Protein AF-A0A1Y6JPB7-F1 (afdb_monomer_lite)

Secondary structure (DSSP, 8-state):
---THHHHHHHHHHHHHHHHHHHHHHHHH---HHHHHHHHHHHHHHHHHHHHHHHHHHHHHHHHHHHHHHHHHHHHHHHHHHHHHHHHHHHHHHHHHHHHHSTTGGGSTTB-HHHHHHHHHHSHHHHHHHHHHHHHHHHIIIII--SSHHHHHHHHHHHHHHHHHHHHHB--TT------HHHHHHS---HHHHHHHHHHHHHHHHHHHHHHHHHHHH-

Organism: Pseudomonas viridiflava (NCBI:txid33069)

Structure (mmCIF, N/CA/C/O backbone):
data_AF-A0A1Y6JPB7-F1
#
_entry.id   AF-A0A1Y6JPB7-F1
#
loop_
_atom_site.group_PDB
_atom_site.id
_atom_site.type_symbol
_atom_site.label_atom_id
_atom_site.label_alt_id
_atom_site.label_comp_id
_atom_site.label_asym_id
_atom_site.label_entity_id
_atom_site.label_seq_id
_atom_site.pdbx_PDB_ins_code
_atom_site.Cartn_x
_atom_site.Cartn_y
_atom_site.Cartn_z
_atom_site.occupancy
_atom_site.B_iso_or_equiv
_atom_site.auth_seq_id
_atom_site.auth_comp_id
_atom_site.auth_asym_id
_atom_site.auth_atom_id
_atom_site.pdbx_PDB_model_num
ATOM 1 N N . MET A 1 1 ? 28.590 6.097 -15.243 1.00 41.16 1 MET A N 1
ATOM 2 C CA . MET A 1 1 ? 29.712 5.500 -16.004 1.00 41.16 1 MET A CA 1
ATOM 3 C C . MET A 1 1 ? 29.501 5.841 -17.474 1.00 41.16 1 MET A C 1
ATOM 5 O O . MET A 1 1 ? 28.397 5.634 -17.953 1.00 41.16 1 MET A O 1
ATOM 9 N N . LYS A 1 2 ? 30.478 6.473 -18.142 1.00 45.66 2 LYS A N 1
ATOM 10 C CA . LYS A 1 2 ? 30.392 6.847 -19.570 1.00 45.66 2 LYS A CA 1
ATOM 11 C C . LYS A 1 2 ? 30.394 5.562 -20.399 1.00 45.66 2 LYS A C 1
ATOM 13 O O . LYS A 1 2 ? 31.327 4.779 -20.252 1.00 45.66 2 LYS A O 1
ATOM 18 N N . ASP A 1 3 ? 29.354 5.340 -21.201 1.00 58.31 3 ASP A N 1
ATOM 19 C CA . ASP A 1 3 ? 29.206 4.120 -21.998 1.00 58.31 3 ASP A CA 1
ATOM 20 C C . ASP A 1 3 ? 30.445 3.913 -22.893 1.00 58.31 3 ASP A C 1
ATOM 22 O O . ASP A 1 3 ? 30.715 4.751 -23.760 1.00 58.31 3 ASP A O 1
ATOM 26 N N . PRO A 1 4 ? 31.209 2.817 -22.720 1.00 59.94 4 PRO A N 1
ATOM 27 C CA . PRO A 1 4 ? 32.434 2.563 -23.487 1.00 59.94 4 PRO A CA 1
ATOM 28 C C . PRO A 1 4 ? 32.164 2.394 -24.993 1.00 59.94 4 PRO A C 1
ATOM 30 O O . PRO A 1 4 ? 33.052 2.598 -25.817 1.00 59.94 4 PRO A O 1
ATOM 33 N N . TYR A 1 5 ? 30.916 2.100 -25.363 1.00 60.44 5 TYR A N 1
ATOM 34 C CA . TYR A 1 5 ? 30.452 1.965 -26.743 1.00 60.44 5 TYR A CA 1
ATOM 35 C C . TYR A 1 5 ? 30.266 3.304 -27.472 1.00 60.44 5 TYR A C 1
ATOM 37 O O . TYR A 1 5 ? 30.244 3.331 -28.701 1.00 60.44 5 TYR A O 1
ATOM 45 N N . ALA A 1 6 ? 30.185 4.425 -26.743 1.00 64.88 6 ALA A N 1
ATOM 46 C CA . ALA A 1 6 ? 30.027 5.744 -27.350 1.00 64.88 6 ALA A CA 1
ATOM 47 C C . ALA A 1 6 ? 31.258 6.128 -28.189 1.00 64.88 6 ALA A C 1
ATOM 49 O O . ALA A 1 6 ? 31.123 6.644 -29.294 1.00 64.88 6 ALA A O 1
ATOM 50 N N . PHE A 1 7 ? 32.464 5.814 -27.704 1.00 71.44 7 PHE A N 1
ATOM 51 C CA . PHE A 1 7 ? 33.711 6.152 -28.396 1.00 71.44 7 PHE A CA 1
ATOM 52 C C . PHE A 1 7 ? 33.850 5.435 -29.748 1.00 71.44 7 PHE A C 1
ATOM 54 O O . PHE A 1 7 ? 34.213 6.065 -30.739 1.00 71.44 7 PHE A O 1
ATOM 61 N N . GLY A 1 8 ? 33.506 4.143 -29.803 1.00 72.38 8 GLY A N 1
ATOM 62 C CA . GLY A 1 8 ? 33.542 3.358 -31.042 1.00 72.38 8 GLY A CA 1
ATOM 63 C C . GLY A 1 8 ? 32.516 3.818 -32.082 1.00 72.38 8 GLY A C 1
ATOM 64 O O . GLY A 1 8 ? 32.801 3.819 -33.275 1.00 72.38 8 GLY A O 1
ATOM 65 N N . PHE A 1 9 ? 31.341 4.272 -31.640 1.00 75.19 9 PHE A N 1
ATOM 66 C CA . PHE A 1 9 ? 30.331 4.834 -32.536 1.00 75.19 9 PHE A CA 1
ATOM 67 C C . PHE A 1 9 ? 30.794 6.157 -33.163 1.00 75.19 9 PHE A C 1
ATOM 69 O O . PHE A 1 9 ? 30.747 6.318 -34.381 1.00 75.19 9 PHE A O 1
ATOM 76 N N . TYR A 1 10 ? 31.306 7.091 -32.352 1.00 78.19 10 TYR A N 1
ATOM 77 C CA . TYR A 1 10 ? 31.795 8.373 -32.870 1.00 78.19 10 TYR A CA 1
ATOM 78 C C . TYR A 1 10 ? 33.021 8.211 -33.775 1.00 78.19 10 TYR A C 1
ATOM 80 O O . TYR A 1 10 ? 33.129 8.925 -34.773 1.00 78.19 10 TYR A O 1
ATOM 88 N N . SER A 1 11 ? 33.916 7.262 -33.480 1.00 77.25 11 SER A N 1
ATOM 89 C CA . SER A 1 11 ? 35.072 6.992 -34.340 1.00 77.25 11 SER A CA 1
ATOM 90 C C . SER A 1 11 ? 34.664 6.394 -35.692 1.00 77.25 11 SER A C 1
ATOM 92 O O . SER A 1 11 ? 35.206 6.806 -36.717 1.00 77.25 11 SER A O 1
ATOM 94 N N . ALA A 1 12 ? 33.668 5.502 -35.723 1.00 77.25 12 ALA A N 1
ATOM 95 C CA . ALA A 1 12 ? 33.122 4.947 -36.961 1.00 77.25 12 ALA A CA 1
ATOM 96 C C . ALA A 1 12 ? 32.435 6.022 -37.824 1.00 77.25 12 ALA A C 1
ATOM 98 O O . ALA A 1 12 ? 32.681 6.091 -39.028 1.00 77.25 12 ALA A O 1
ATOM 99 N N . CYS A 1 13 ? 31.643 6.910 -37.212 1.00 78.69 13 CYS A N 1
ATOM 100 C CA . CYS A 1 13 ? 31.030 8.045 -37.910 1.00 78.69 13 CYS A CA 1
ATOM 101 C C . CYS A 1 13 ? 32.084 9.000 -38.488 1.00 78.69 13 CYS A C 1
ATOM 103 O O . CYS A 1 13 ? 31.964 9.437 -39.631 1.00 78.69 13 CYS A O 1
ATOM 105 N N . PHE A 1 14 ? 33.142 9.297 -37.728 1.00 80.31 14 PHE A N 1
ATOM 106 C CA . PHE A 1 14 ? 34.237 10.141 -38.203 1.00 80.31 14 PHE A CA 1
ATOM 107 C C . PHE A 1 14 ? 34.984 9.501 -39.381 1.00 80.31 14 PHE A C 1
ATOM 109 O O . PHE A 1 14 ? 35.213 10.161 -40.392 1.00 80.31 14 PHE A O 1
ATOM 116 N N . ALA A 1 15 ? 35.305 8.207 -39.293 1.00 78.25 15 ALA A N 1
ATOM 117 C CA . ALA A 1 15 ? 35.938 7.470 -40.385 1.00 78.25 15 ALA A CA 1
ATOM 118 C C . ALA A 1 15 ? 35.074 7.477 -41.658 1.00 78.25 15 ALA A C 1
ATOM 120 O O . ALA A 1 15 ? 35.597 7.688 -42.750 1.00 78.25 15 ALA A O 1
ATOM 121 N N . LEU A 1 16 ? 33.754 7.320 -41.519 1.00 78.50 16 LEU A N 1
ATOM 122 C CA . LEU A 1 16 ? 32.814 7.380 -42.638 1.00 78.50 16 LEU A CA 1
ATOM 123 C C . LEU A 1 16 ? 32.822 8.758 -43.314 1.00 78.50 16 LEU A C 1
ATOM 125 O O . LEU A 1 16 ? 32.933 8.833 -44.536 1.00 78.50 16 LEU A O 1
ATOM 129 N N . VAL A 1 17 ? 32.791 9.847 -42.537 1.00 81.56 17 VAL A N 1
ATOM 130 C CA . VAL A 1 17 ? 32.891 11.220 -43.070 1.00 81.56 17 VAL A CA 1
ATOM 131 C C . VAL A 1 17 ? 34.207 11.429 -43.823 1.00 81.56 17 VAL A C 1
ATOM 133 O O . VAL A 1 17 ? 34.206 11.993 -44.917 1.00 81.56 17 VAL A O 1
ATOM 136 N N . VAL A 1 18 ? 35.325 10.939 -43.276 1.00 83.50 18 VAL A N 1
ATOM 137 C CA . VAL A 1 18 ? 36.645 11.032 -43.921 1.00 83.50 18 VAL A CA 1
ATOM 138 C C . VAL A 1 18 ? 36.676 10.266 -45.247 1.00 83.50 18 VAL A C 1
ATOM 140 O O . VAL A 1 18 ? 37.184 10.794 -46.234 1.00 83.50 18 VAL A O 1
ATOM 143 N N . VAL A 1 19 ? 36.103 9.059 -45.304 1.00 78.44 19 VAL A N 1
ATOM 144 C CA . VAL A 1 19 ? 36.037 8.253 -46.537 1.00 78.44 19 VAL A CA 1
ATOM 145 C C . VAL A 1 19 ? 35.187 8.945 -47.605 1.00 78.44 19 VAL A C 1
ATOM 147 O O . VAL A 1 19 ? 35.627 9.053 -48.749 1.00 78.44 19 VAL A O 1
ATOM 150 N N . VAL A 1 20 ? 34.016 9.477 -47.242 1.00 77.75 20 VAL A N 1
ATOM 151 C CA . VAL A 1 20 ? 33.147 10.214 -48.178 1.00 77.75 20 VAL A CA 1
ATOM 152 C C . VAL A 1 20 ? 33.852 11.466 -48.714 1.00 77.75 20 VAL A C 1
ATOM 154 O O . VAL A 1 20 ? 33.849 11.704 -49.923 1.00 77.75 20 VAL A O 1
ATOM 157 N N . ALA A 1 21 ? 34.522 12.233 -47.847 1.00 75.88 21 ALA A N 1
ATOM 158 C CA . ALA A 1 21 ? 35.270 13.424 -48.247 1.00 75.88 21 ALA A CA 1
ATOM 159 C C . ALA A 1 21 ? 36.462 13.093 -49.165 1.00 75.88 21 ALA A C 1
ATOM 161 O O . ALA A 1 21 ? 36.679 13.782 -50.163 1.00 75.88 21 ALA A O 1
ATOM 162 N N . ALA A 1 22 ? 37.207 12.022 -48.871 1.00 76.31 22 ALA A N 1
ATOM 163 C CA . ALA A 1 22 ? 38.332 11.569 -49.689 1.00 76.31 22 ALA A CA 1
ATOM 164 C C . ALA A 1 22 ? 37.882 11.123 -51.090 1.00 76.31 22 ALA A C 1
ATOM 166 O O . ALA A 1 22 ? 38.513 11.477 -52.089 1.00 76.31 22 ALA A O 1
ATOM 167 N N .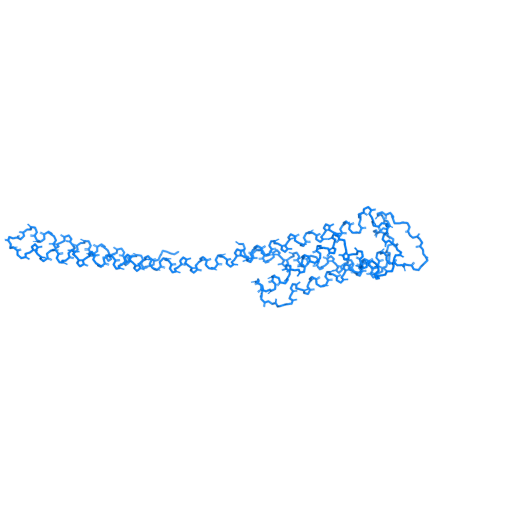 VAL A 1 23 ? 36.762 10.400 -51.177 1.00 73.19 23 VAL A N 1
ATOM 168 C CA . VAL A 1 23 ? 36.171 9.972 -52.452 1.00 73.19 23 VAL A CA 1
ATOM 169 C C . VAL A 1 23 ? 35.715 11.180 -53.268 1.00 73.19 23 VAL A C 1
ATOM 171 O O . VAL A 1 23 ? 36.056 11.272 -54.447 1.00 73.19 23 VAL A O 1
ATOM 174 N N . PHE A 1 24 ? 35.040 12.153 -52.652 1.00 72.12 24 PHE A N 1
ATOM 175 C CA . PHE A 1 24 ? 34.601 13.365 -53.349 1.00 72.12 24 PHE A CA 1
ATOM 176 C C . PHE A 1 24 ? 35.781 14.198 -53.862 1.00 72.12 24 PHE A C 1
ATOM 178 O O . PHE A 1 24 ? 35.783 14.640 -55.010 1.00 72.12 24 PHE A O 1
ATOM 185 N N . TYR A 1 25 ? 36.821 14.354 -53.039 1.00 75.62 25 TYR A N 1
ATOM 186 C CA . TYR A 1 25 ? 38.046 15.048 -53.430 1.00 75.62 25 TYR A CA 1
ATOM 187 C C . TYR A 1 25 ? 38.747 14.345 -54.603 1.00 75.62 25 TYR A C 1
ATOM 189 O O . TYR A 1 25 ? 39.124 14.993 -55.577 1.00 75.62 25 TYR A O 1
ATOM 197 N N . SER A 1 26 ? 38.865 13.012 -54.560 1.00 70.81 26 SER A N 1
ATOM 198 C CA . SER A 1 26 ? 39.464 12.242 -55.659 1.00 70.81 26 SER A CA 1
ATOM 199 C C . SER A 1 26 ? 38.667 12.341 -56.966 1.00 70.81 26 SER A C 1
ATOM 201 O O . SER A 1 26 ? 39.267 12.484 -58.030 1.00 70.81 26 SER A O 1
ATOM 203 N N . ALA A 1 27 ? 37.331 12.351 -56.896 1.00 70.81 27 ALA A N 1
ATOM 204 C CA . ALA A 1 27 ? 36.473 12.543 -58.061 1.00 70.81 27 ALA A CA 1
ATOM 205 C C . ALA A 1 27 ? 36.596 13.963 -58.640 1.00 70.81 27 ALA A C 1
ATOM 207 O O . ALA A 1 27 ? 36.708 14.107 -59.855 1.00 70.81 27 ALA A O 1
ATOM 208 N N . ALA A 1 28 ? 36.665 14.992 -57.789 1.00 71.06 28 ALA A N 1
ATOM 209 C CA . ALA A 1 28 ? 36.796 16.392 -58.200 1.00 71.06 28 ALA A CA 1
ATOM 210 C C . ALA A 1 28 ? 38.139 16.716 -58.884 1.00 71.06 28 ALA A C 1
ATOM 212 O O . ALA A 1 28 ? 38.189 17.569 -59.766 1.00 71.06 28 ALA A O 1
ATOM 213 N N . VAL A 1 29 ? 39.225 16.042 -58.489 1.00 76.12 29 VAL A N 1
ATOM 214 C CA . VAL A 1 29 ? 40.567 16.233 -59.079 1.00 76.12 29 VAL A CA 1
ATOM 215 C C . VAL A 1 29 ? 40.769 15.377 -60.340 1.00 76.12 29 VAL A C 1
ATOM 217 O O . VAL A 1 29 ? 41.613 15.682 -61.181 1.00 76.12 29 VAL A O 1
ATOM 220 N N . SER A 1 30 ? 39.997 14.301 -60.500 1.00 69.06 30 SER A N 1
ATOM 221 C CA . SER A 1 30 ? 40.116 13.394 -61.644 1.00 69.06 30 SER A CA 1
ATOM 222 C C . SER A 1 30 ? 39.428 13.927 -62.910 1.00 69.06 30 SER A C 1
ATOM 224 O O . SER A 1 30 ? 38.297 14.396 -62.876 1.00 69.06 30 SER A O 1
ATOM 226 N N . THR A 1 31 ? 40.082 13.788 -64.065 1.00 60.72 31 THR A N 1
ATOM 227 C CA . THR A 1 31 ? 39.568 14.220 -65.382 1.00 60.72 31 THR A CA 1
ATOM 228 C C . THR A 1 31 ? 38.769 13.140 -66.127 1.00 60.72 31 THR A C 1
ATOM 230 O O . THR A 1 31 ? 38.356 13.352 -67.266 1.00 60.72 31 THR A O 1
ATOM 233 N N . SER A 1 32 ? 38.551 11.968 -65.517 1.00 65.56 32 SER A N 1
ATOM 234 C CA . SER A 1 32 ? 37.853 10.835 -66.145 1.00 65.56 32 SER A CA 1
ATOM 235 C C . SER A 1 32 ? 36.337 10.874 -65.900 1.00 65.56 32 SER A C 1
ATOM 237 O O . SER A 1 32 ? 35.930 10.901 -64.744 1.00 65.56 32 SER A O 1
ATOM 239 N N . PRO A 1 33 ? 35.478 10.746 -66.931 1.00 61.75 33 PRO A N 1
ATOM 240 C CA . PRO A 1 33 ? 34.014 10.779 -66.777 1.00 61.75 33 PRO A CA 1
ATOM 241 C C . PRO A 1 33 ? 33.432 9.718 -65.823 1.00 61.75 33 PRO A C 1
ATOM 243 O O . PRO A 1 33 ? 32.369 9.920 -65.242 1.00 61.75 33 PRO A O 1
ATOM 246 N N . GLY A 1 34 ? 34.120 8.584 -65.642 1.00 64.50 34 GLY A N 1
ATO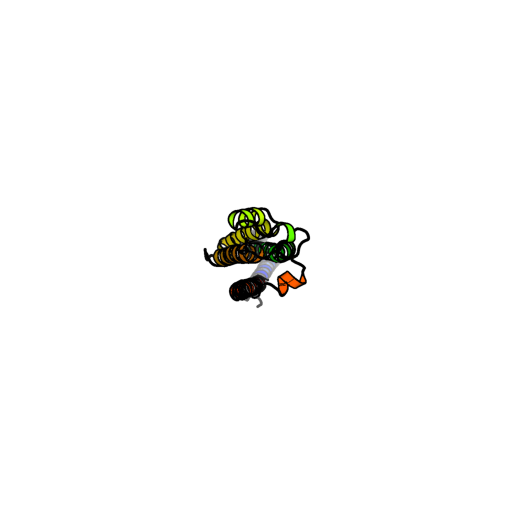M 247 C CA . GLY A 1 34 ? 33.674 7.487 -64.773 1.00 64.50 34 GLY A CA 1
ATOM 248 C C . GLY A 1 34 ? 33.864 7.721 -63.267 1.00 64.50 34 GLY A C 1
ATOM 249 O O . GLY A 1 34 ? 33.276 7.001 -62.463 1.00 64.50 34 GLY A O 1
ATOM 250 N N . SER A 1 35 ? 34.654 8.717 -62.853 1.00 64.69 35 SER A N 1
ATOM 251 C CA . SER A 1 35 ? 34.918 8.984 -61.430 1.00 64.69 35 SER A CA 1
ATOM 252 C C . SER A 1 35 ? 33.741 9.655 -60.719 1.00 64.69 35 SER A C 1
ATOM 254 O O . SER A 1 35 ? 33.463 9.341 -59.563 1.00 64.69 35 SER A O 1
ATOM 256 N N . ALA A 1 36 ? 33.002 10.516 -61.426 1.00 64.75 36 ALA A N 1
ATOM 257 C CA . ALA A 1 36 ? 31.796 11.162 -60.915 1.00 64.75 36 ALA A CA 1
ATOM 258 C C . ALA A 1 36 ? 30.670 10.147 -60.652 1.00 64.75 36 ALA A C 1
ATOM 260 O O . ALA A 1 36 ? 29.990 10.230 -59.630 1.00 64.75 36 ALA A O 1
ATOM 261 N N . ALA A 1 37 ? 30.518 9.145 -61.527 1.00 69.38 37 ALA A N 1
ATOM 262 C CA . ALA A 1 37 ? 29.556 8.061 -61.329 1.00 69.38 37 ALA A CA 1
ATOM 263 C C . ALA A 1 37 ? 29.911 7.203 -60.101 1.00 69.38 37 ALA A C 1
ATOM 265 O O . ALA A 1 37 ? 29.048 6.925 -59.274 1.00 69.38 37 ALA A O 1
ATOM 266 N N . ASN A 1 38 ? 31.189 6.850 -59.926 1.00 68.88 38 ASN A N 1
ATOM 267 C CA . ASN A 1 38 ? 31.649 6.091 -58.758 1.00 68.88 38 ASN A CA 1
ATOM 268 C C . ASN A 1 38 ? 31.476 6.860 -57.438 1.00 68.88 38 ASN A C 1
ATOM 270 O O . ASN A 1 38 ? 31.129 6.258 -56.422 1.00 68.88 38 ASN A O 1
ATOM 274 N N . ALA A 1 39 ? 31.671 8.182 -57.444 1.00 69.38 39 ALA A N 1
ATOM 275 C CA . ALA A 1 39 ? 31.426 9.016 -56.269 1.00 69.38 39 ALA A CA 1
ATOM 276 C C . ALA A 1 39 ? 29.945 9.017 -55.857 1.00 69.38 39 ALA A C 1
ATOM 278 O O . ALA A 1 39 ? 29.650 8.955 -54.665 1.00 69.38 39 ALA A O 1
ATOM 279 N N . TYR A 1 40 ? 29.023 9.025 -56.826 1.00 72.62 40 TYR A N 1
ATOM 280 C CA . TYR A 1 40 ? 27.584 8.983 -56.557 1.00 72.62 40 TYR A CA 1
ATOM 281 C C . TYR A 1 40 ? 27.161 7.682 -55.856 1.00 72.62 40 TYR A C 1
ATOM 283 O O . TYR A 1 40 ? 26.504 7.737 -54.819 1.00 72.62 40 TYR A O 1
ATOM 291 N N . TYR A 1 41 ? 27.624 6.522 -56.341 1.00 75.50 41 TYR A N 1
ATOM 292 C CA . TYR A 1 41 ? 27.329 5.226 -55.711 1.00 75.50 41 TYR A CA 1
ATOM 293 C C . TYR A 1 41 ? 27.860 5.118 -54.276 1.00 75.50 41 TYR A C 1
ATOM 295 O O . TYR A 1 41 ? 27.225 4.511 -53.416 1.00 75.50 41 TYR A O 1
ATOM 303 N N . ILE A 1 42 ? 29.022 5.714 -53.994 1.00 73.75 42 ILE A N 1
ATOM 304 C CA . ILE A 1 42 ? 29.603 5.707 -52.646 1.00 73.75 42 ILE A CA 1
ATOM 305 C C . ILE A 1 42 ? 28.802 6.605 -51.697 1.00 73.75 42 ILE A C 1
ATOM 307 O O . ILE A 1 42 ? 28.617 6.244 -50.536 1.00 73.75 42 ILE A O 1
ATOM 311 N N . VAL A 1 43 ? 28.295 7.745 -52.177 1.00 73.88 43 VAL A N 1
ATOM 312 C CA . VAL A 1 43 ? 27.408 8.613 -51.390 1.00 73.88 43 VAL A CA 1
ATOM 313 C C . VAL A 1 43 ? 26.092 7.905 -51.090 1.00 73.88 43 VAL A C 1
ATOM 315 O O . VAL A 1 43 ? 25.670 7.894 -49.941 1.00 73.88 43 VAL A O 1
ATOM 318 N N . GLU A 1 44 ? 25.481 7.256 -52.079 1.00 77.25 44 GLU A N 1
ATOM 319 C CA . GLU A 1 44 ? 24.244 6.496 -51.885 1.00 77.25 44 GLU A CA 1
ATOM 320 C C . GLU A 1 44 ? 24.434 5.350 -50.874 1.00 77.25 44 GLU A C 1
ATOM 322 O O . GLU A 1 44 ? 23.642 5.188 -49.941 1.00 77.25 44 GLU A O 1
ATOM 327 N N . ALA A 1 45 ? 25.550 4.618 -50.972 1.00 75.19 45 ALA A N 1
ATOM 328 C CA . ALA A 1 45 ? 25.914 3.589 -50.002 1.00 75.19 45 ALA A CA 1
ATOM 329 C C . ALA A 1 45 ? 26.134 4.170 -48.591 1.00 75.19 45 ALA A C 1
ATOM 331 O O . ALA A 1 45 ? 25.629 3.617 -47.612 1.00 75.19 45 ALA A O 1
ATOM 332 N N . ALA A 1 46 ? 26.833 5.303 -48.468 1.00 76.50 46 ALA A N 1
ATOM 333 C CA . ALA A 1 46 ? 27.062 5.979 -47.192 1.00 76.50 46 ALA A CA 1
ATOM 334 C C . ALA A 1 46 ? 25.756 6.497 -46.563 1.00 76.50 46 ALA A C 1
ATOM 336 O O . ALA A 1 46 ? 25.546 6.327 -45.359 1.00 76.50 46 ALA A O 1
ATOM 337 N N . SER A 1 47 ? 24.858 7.065 -47.371 1.00 76.69 47 SER A N 1
ATOM 338 C CA . SER A 1 47 ? 23.526 7.499 -46.947 1.00 76.69 47 SER A CA 1
ATOM 339 C C . SER A 1 47 ? 22.702 6.320 -46.429 1.00 76.69 47 SER A C 1
ATOM 341 O O . SER A 1 47 ? 22.237 6.375 -45.292 1.00 76.69 47 SER A O 1
ATOM 343 N N . SER A 1 48 ? 22.625 5.212 -47.176 1.00 74.50 48 SER A N 1
ATOM 344 C CA . SER A 1 48 ? 21.885 4.013 -46.746 1.00 74.50 48 SER A CA 1
ATOM 345 C C . SER A 1 48 ? 22.421 3.415 -45.435 1.00 74.50 48 SER A C 1
ATOM 347 O O . SER A 1 48 ? 21.650 3.006 -44.565 1.00 74.50 48 SER A O 1
ATOM 349 N N . LEU A 1 49 ? 23.744 3.432 -45.237 1.00 76.38 49 LEU A N 1
ATOM 350 C CA . LEU A 1 49 ? 24.372 2.973 -44.000 1.00 76.38 49 LEU A CA 1
ATOM 351 C C . LEU A 1 49 ? 24.049 3.903 -42.821 1.00 76.38 49 LEU A C 1
ATOM 353 O O . LEU A 1 49 ? 23.785 3.429 -41.715 1.00 76.38 49 LEU A O 1
ATOM 357 N N . SER A 1 50 ? 24.045 5.218 -43.053 1.00 76.75 50 SER A N 1
ATOM 358 C CA . SER A 1 50 ? 23.686 6.204 -42.028 1.00 76.75 50 SER A CA 1
ATOM 359 C C . SER A 1 50 ? 22.217 6.094 -41.606 1.00 76.75 50 SER A C 1
ATOM 361 O O . SER A 1 50 ? 21.925 6.136 -40.410 1.00 76.75 50 SER A O 1
ATOM 363 N N . GLU A 1 51 ? 21.308 5.853 -42.555 1.00 75.94 51 GLU A N 1
ATOM 364 C CA . GLU A 1 51 ? 19.891 5.603 -42.287 1.00 75.94 51 GLU A CA 1
ATOM 365 C C . GLU A 1 51 ? 19.698 4.314 -41.484 1.00 75.94 51 GLU A C 1
ATOM 367 O O . GLU A 1 51 ? 19.009 4.321 -40.463 1.00 75.94 51 GLU A O 1
ATOM 372 N N . ALA A 1 52 ? 20.365 3.223 -41.874 1.00 76.12 52 ALA A N 1
ATOM 373 C CA . ALA A 1 52 ? 20.299 1.957 -41.149 1.00 76.12 52 ALA A CA 1
ATOM 374 C C . ALA A 1 52 ? 20.791 2.098 -39.697 1.00 76.12 52 ALA A C 1
ATOM 376 O O . ALA A 1 52 ? 20.136 1.626 -38.765 1.00 76.12 52 ALA A O 1
ATOM 377 N N . LEU A 1 53 ? 21.911 2.795 -39.482 1.00 76.19 53 LEU A N 1
ATOM 378 C CA . LEU A 1 53 ? 22.438 3.065 -38.142 1.00 76.19 53 LEU A CA 1
ATOM 379 C C . LEU A 1 53 ? 21.500 3.955 -37.320 1.00 76.19 53 LEU A C 1
ATOM 381 O O . LEU A 1 53 ? 21.307 3.697 -36.130 1.00 76.19 53 LEU A O 1
ATOM 385 N N . ALA A 1 54 ? 20.883 4.964 -37.941 1.00 77.38 54 ALA A N 1
ATOM 386 C CA . ALA A 1 54 ? 19.902 5.818 -37.283 1.00 77.38 54 ALA A CA 1
ATOM 387 C C . ALA A 1 54 ? 18.666 5.018 -36.843 1.00 77.38 54 ALA A C 1
ATOM 389 O O . ALA A 1 54 ? 18.248 5.126 -35.690 1.00 77.38 54 ALA A O 1
ATOM 390 N N . VAL A 1 55 ? 18.122 4.161 -37.713 1.00 74.12 55 VAL A N 1
ATOM 391 C CA . VAL A 1 55 ? 16.970 3.300 -37.399 1.00 74.12 55 VAL A CA 1
ATOM 392 C C . VAL A 1 55 ? 17.292 2.341 -36.251 1.00 74.12 55 VAL A C 1
ATOM 394 O O . VAL A 1 55 ? 16.500 2.219 -35.316 1.00 74.12 55 VAL A O 1
ATOM 397 N N . ILE A 1 56 ? 18.468 1.706 -36.267 1.00 76.06 56 ILE A N 1
ATOM 398 C CA . ILE A 1 56 ? 18.912 0.812 -35.186 1.00 76.06 56 ILE A CA 1
ATOM 399 C C . ILE A 1 56 ? 19.083 1.586 -33.871 1.00 76.06 56 ILE A C 1
ATOM 401 O O . ILE A 1 56 ? 18.652 1.115 -32.815 1.00 76.06 56 ILE A O 1
ATOM 405 N N . GLY A 1 57 ? 19.661 2.789 -33.923 1.00 75.38 57 GLY A N 1
ATOM 406 C CA . GLY A 1 57 ? 19.814 3.663 -32.760 1.00 75.38 57 GLY A CA 1
ATOM 407 C C . GLY A 1 57 ? 18.470 4.049 -32.141 1.00 75.38 57 GLY A C 1
ATOM 408 O O . GLY A 1 57 ? 18.276 3.891 -30.934 1.00 75.38 57 GLY A O 1
ATOM 409 N N . ILE A 1 58 ? 17.513 4.481 -32.968 1.00 77.88 58 ILE A N 1
ATOM 410 C CA . ILE A 1 58 ? 16.152 4.819 -32.531 1.00 77.88 58 ILE A CA 1
ATOM 411 C C . ILE A 1 58 ? 15.470 3.591 -31.919 1.00 77.88 58 ILE A C 1
ATOM 413 O O . ILE A 1 58 ? 14.929 3.681 -30.817 1.00 77.88 58 ILE A O 1
ATOM 417 N N . ALA A 1 59 ? 15.544 2.429 -32.575 1.00 74.75 59 ALA A N 1
ATOM 418 C CA . ALA A 1 59 ? 14.955 1.192 -32.067 1.00 74.75 59 ALA A CA 1
ATOM 419 C C . ALA A 1 59 ? 15.534 0.791 -30.697 1.00 74.75 59 ALA A C 1
ATOM 421 O O . ALA A 1 59 ? 14.783 0.426 -29.790 1.00 74.75 59 ALA A O 1
ATOM 422 N N . GLY A 1 60 ? 16.852 0.917 -30.509 1.00 76.38 60 GLY A N 1
ATOM 423 C CA . GLY A 1 60 ? 17.514 0.642 -29.233 1.00 76.38 60 GLY A CA 1
ATOM 424 C C . GLY A 1 60 ? 17.079 1.590 -28.111 1.00 76.38 60 GLY A C 1
ATOM 425 O O . GLY A 1 60 ? 16.796 1.143 -26.995 1.00 76.38 60 GLY A O 1
ATOM 426 N N . VAL A 1 61 ? 16.965 2.891 -28.405 1.00 78.00 61 VAL A N 1
ATOM 427 C CA . VAL A 1 61 ? 16.473 3.891 -27.442 1.00 78.00 61 VAL A CA 1
ATOM 428 C C . VAL A 1 61 ? 15.023 3.608 -27.060 1.00 78.00 61 VAL A C 1
ATOM 430 O O . VAL A 1 61 ? 14.709 3.585 -25.871 1.00 78.00 61 VAL A O 1
ATOM 433 N N . VAL A 1 62 ? 14.156 3.325 -28.036 1.00 75.69 62 VAL A N 1
ATOM 434 C CA . VAL A 1 62 ? 12.743 2.994 -27.794 1.00 75.69 62 VAL A CA 1
ATOM 435 C C . VAL A 1 62 ? 12.615 1.730 -26.944 1.00 75.69 62 VAL A C 1
ATOM 437 O O . VAL A 1 62 ? 11.839 1.714 -25.991 1.00 75.69 62 VAL A O 1
ATOM 440 N N . PHE A 1 63 ? 13.406 0.691 -27.219 1.00 78.12 63 PHE A N 1
ATOM 441 C CA . PHE A 1 63 ? 13.380 -0.542 -26.432 1.00 78.12 63 PHE A CA 1
ATOM 442 C C . PHE A 1 63 ? 13.798 -0.306 -24.973 1.00 78.12 63 PHE A C 1
ATOM 444 O O . PHE A 1 63 ? 13.140 -0.782 -24.042 1.00 78.12 63 PHE A O 1
ATOM 451 N N . LYS A 1 64 ? 14.856 0.485 -24.755 1.00 74.75 64 LYS A N 1
ATOM 452 C CA . LYS A 1 64 ? 15.317 0.852 -23.409 1.00 74.75 64 LYS A CA 1
ATOM 453 C C . LYS A 1 64 ? 14.284 1.713 -22.673 1.00 74.75 64 LYS A C 1
ATOM 455 O O . LYS A 1 64 ? 13.982 1.429 -21.514 1.00 74.75 64 LYS A O 1
ATOM 460 N N . ALA A 1 65 ? 13.714 2.708 -23.355 1.00 73.69 65 ALA A N 1
ATOM 461 C CA . ALA A 1 65 ? 12.685 3.596 -22.815 1.00 73.69 65 ALA A CA 1
ATOM 462 C C . ALA A 1 65 ? 11.395 2.840 -22.459 1.00 73.69 65 ALA A C 1
ATOM 464 O O . ALA A 1 65 ? 10.778 3.104 -21.431 1.00 73.69 65 ALA A O 1
ATOM 465 N N . TYR A 1 66 ? 11.008 1.847 -23.261 1.00 75.12 66 TYR A N 1
ATOM 466 C CA . TYR A 1 66 ? 9.851 1.005 -22.971 1.00 75.12 66 TYR A CA 1
ATOM 467 C C . TYR A 1 66 ? 10.051 0.175 -21.693 1.00 75.12 66 TYR A C 1
ATOM 469 O O . TYR A 1 66 ? 9.151 0.075 -20.855 1.00 75.12 66 TYR A O 1
ATOM 477 N N . GLY A 1 67 ? 11.247 -0.393 -21.512 1.00 75.50 67 GLY A N 1
ATOM 478 C CA . GLY A 1 67 ? 11.603 -1.135 -20.303 1.00 75.50 67 GLY A CA 1
ATOM 479 C C . GLY A 1 67 ? 11.584 -0.266 -19.043 1.00 75.50 67 GLY A C 1
ATOM 480 O O . GLY A 1 67 ? 11.010 -0.677 -18.030 1.00 75.50 67 GLY A O 1
ATOM 481 N N . SER A 1 68 ? 12.163 0.940 -19.107 1.00 74.50 68 SER A N 1
ATOM 482 C CA . SER A 1 68 ? 12.149 1.883 -17.982 1.00 74.50 68 SER A CA 1
ATOM 483 C C . SER A 1 68 ? 10.736 2.360 -17.666 1.00 74.50 68 SER A C 1
ATOM 485 O O . SER A 1 68 ? 10.330 2.289 -16.511 1.00 74.50 68 SER A O 1
ATOM 487 N N . TRP A 1 69 ? 9.946 2.715 -18.682 1.00 73.69 69 TRP A N 1
ATOM 488 C CA . TRP A 1 69 ? 8.555 3.136 -18.514 1.00 73.69 69 TRP A CA 1
ATOM 489 C C . TRP A 1 69 ? 7.699 2.056 -17.841 1.00 73.69 69 TRP A C 1
ATOM 491 O O . TRP A 1 69 ? 6.936 2.325 -16.913 1.00 73.69 69 TRP A O 1
ATOM 501 N N . LYS A 1 70 ? 7.861 0.789 -18.240 1.00 73.75 70 LYS A N 1
ATOM 502 C CA . LYS A 1 70 ? 7.148 -0.334 -17.612 1.00 73.75 70 LYS A CA 1
ATOM 503 C C . LYS A 1 70 ? 7.544 -0.543 -16.146 1.00 73.75 70 LYS A C 1
ATOM 505 O O . LYS A 1 70 ? 6.723 -1.000 -15.351 1.00 73.75 70 LYS A O 1
ATOM 510 N N . ARG A 1 71 ? 8.798 -0.261 -15.782 1.00 75.69 71 ARG A N 1
ATOM 511 C CA . ARG A 1 71 ? 9.270 -0.347 -14.393 1.00 75.69 71 ARG A CA 1
ATOM 512 C C . ARG A 1 71 ? 8.741 0.820 -13.562 1.00 75.69 71 ARG A C 1
ATOM 514 O O . ARG A 1 71 ? 8.177 0.583 -12.500 1.00 75.69 71 ARG A O 1
ATOM 521 N N . GLU A 1 72 ? 8.856 2.033 -14.083 1.00 75.00 72 GLU A N 1
ATOM 522 C CA . GLU A 1 72 ? 8.421 3.267 -13.428 1.00 75.00 72 GLU A CA 1
ATOM 523 C C . GLU A 1 72 ? 6.908 3.267 -13.180 1.00 75.00 72 GLU A C 1
ATOM 525 O O . GLU A 1 72 ? 6.459 3.504 -12.065 1.00 75.00 72 GLU A O 1
ATOM 530 N N . THR A 1 73 ? 6.111 2.847 -14.166 1.00 77.00 73 THR A N 1
ATOM 531 C CA . THR A 1 73 ? 4.652 2.704 -14.003 1.00 77.00 73 THR A CA 1
ATOM 532 C C . THR A 1 73 ? 4.258 1.662 -12.955 1.00 77.00 73 THR A C 1
ATOM 534 O O . THR A 1 73 ? 3.224 1.806 -12.305 1.00 77.00 73 THR A O 1
ATOM 537 N N . ARG A 1 74 ? 5.050 0.598 -12.763 1.00 78.19 74 ARG A N 1
ATOM 538 C CA . ARG A 1 74 ? 4.818 -0.372 -11.678 1.00 78.19 74 ARG A CA 1
ATOM 539 C C . ARG A 1 74 ? 5.175 0.215 -10.316 1.00 78.19 74 ARG A C 1
ATOM 541 O O . ARG A 1 74 ? 4.416 0.003 -9.378 1.00 78.19 74 ARG A O 1
ATOM 548 N N . GLN A 1 75 ? 6.283 0.948 -10.224 1.00 80.88 75 GLN A N 1
ATOM 549 C CA . GLN A 1 75 ? 6.699 1.616 -8.989 1.00 80.88 75 GLN A CA 1
ATOM 550 C C . GLN A 1 75 ? 5.696 2.697 -8.573 1.00 80.88 75 GLN A C 1
ATOM 552 O O . GLN A 1 75 ? 5.250 2.684 -7.435 1.00 80.88 75 GLN A O 1
ATOM 557 N N . GLN A 1 76 ? 5.234 3.538 -9.502 1.00 82.62 76 GLN A N 1
ATOM 558 C CA . GLN A 1 76 ? 4.199 4.544 -9.229 1.00 82.62 76 GLN A CA 1
ATOM 559 C C . GLN A 1 76 ? 2.886 3.918 -8.746 1.00 82.62 76 GLN A C 1
ATOM 561 O O . GLN A 1 76 ? 2.262 4.422 -7.817 1.00 82.62 76 GLN A O 1
ATOM 566 N N . LYS A 1 77 ? 2.470 2.791 -9.342 1.00 84.50 77 LYS A N 1
ATOM 567 C CA . LYS A 1 77 ? 1.287 2.054 -8.874 1.00 84.50 77 LYS A CA 1
ATOM 568 C C . LYS A 1 77 ? 1.470 1.500 -7.463 1.00 84.50 77 LYS A C 1
ATOM 570 O O . LYS A 1 77 ? 0.530 1.561 -6.682 1.00 84.50 77 LYS A O 1
ATOM 575 N N . ALA A 1 78 ? 2.646 0.962 -7.147 1.00 85.44 78 ALA A N 1
ATOM 576 C CA . ALA A 1 78 ? 2.947 0.477 -5.804 1.00 85.44 78 ALA A CA 1
ATOM 577 C C . ALA A 1 78 ? 2.944 1.624 -4.781 1.00 85.44 78 ALA A C 1
ATOM 579 O O . ALA A 1 78 ? 2.284 1.506 -3.755 1.00 85.44 78 ALA A O 1
ATOM 580 N N . LEU A 1 79 ? 3.582 2.754 -5.105 1.00 87.38 79 LEU A N 1
ATOM 581 C CA . LEU A 1 79 ? 3.630 3.939 -4.246 1.00 87.38 79 LEU A CA 1
ATOM 582 C C . LEU A 1 79 ? 2.231 4.515 -3.979 1.00 87.38 79 LEU A C 1
ATOM 584 O O . LEU A 1 79 ? 1.901 4.819 -2.840 1.00 87.38 79 LEU A O 1
ATOM 588 N N . SER A 1 80 ? 1.376 4.589 -5.005 1.00 88.44 80 SER A N 1
ATOM 589 C CA . SER A 1 80 ? -0.020 5.021 -4.844 1.00 88.44 80 SER A CA 1
ATOM 590 C C . SER A 1 80 ? -0.791 4.130 -3.869 1.00 88.44 80 SER A C 1
ATOM 592 O O . SER A 1 80 ? -1.548 4.642 -3.057 1.00 88.44 80 SER A O 1
ATOM 594 N N . ILE A 1 81 ? -0.594 2.808 -3.930 1.00 89.62 81 ILE A N 1
ATOM 595 C CA . ILE A 1 81 ? -1.266 1.861 -3.027 1.00 89.62 81 ILE A CA 1
ATOM 596 C C . ILE A 1 81 ? -0.749 2.013 -1.591 1.00 89.62 81 ILE A C 1
ATOM 598 O O . ILE A 1 81 ? -1.544 1.960 -0.657 1.00 89.62 81 ILE A O 1
ATOM 602 N N . ILE A 1 82 ? 0.561 2.210 -1.407 1.00 90.44 82 ILE A N 1
ATOM 603 C CA . ILE A 1 82 ? 1.159 2.460 -0.084 1.00 90.44 82 ILE A CA 1
ATOM 604 C C . ILE A 1 82 ? 0.585 3.750 0.511 1.00 90.44 82 ILE A C 1
ATOM 606 O O . ILE A 1 82 ? 0.154 3.762 1.661 1.00 90.44 82 ILE A O 1
ATOM 610 N N . TRP A 1 83 ? 0.498 4.814 -0.287 1.00 92.06 83 TRP A N 1
ATOM 611 C CA . TRP A 1 83 ? -0.060 6.086 0.161 1.00 92.06 83 TRP A CA 1
ATOM 612 C C . TRP A 1 83 ? -1.546 5.976 0.524 1.00 92.06 83 TRP A C 1
ATOM 614 O O . TRP A 1 83 ? -1.951 6.420 1.597 1.00 92.06 83 TRP A O 1
ATOM 624 N N . ASP A 1 84 ? -2.349 5.312 -0.312 1.00 91.31 84 ASP A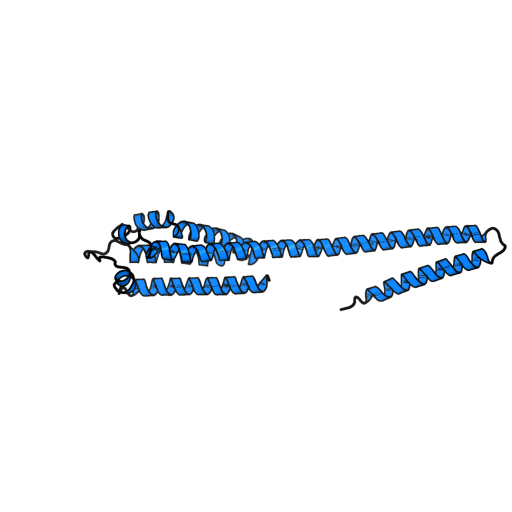 N 1
ATOM 625 C CA . ASP A 1 84 ? -3.762 5.053 -0.016 1.00 91.31 84 ASP A CA 1
ATOM 626 C C . ASP A 1 84 ? -3.933 4.223 1.270 1.00 91.31 84 ASP A C 1
ATOM 628 O O . ASP A 1 84 ? -4.882 4.436 2.030 1.00 91.31 84 ASP A O 1
ATOM 632 N N . ALA A 1 85 ? -3.014 3.289 1.543 1.00 91.62 85 ALA A N 1
ATOM 633 C CA . ALA A 1 85 ? -2.994 2.525 2.786 1.00 91.62 85 ALA A CA 1
ATOM 634 C C . ALA A 1 85 ? -2.644 3.395 4.002 1.00 91.62 85 ALA A C 1
ATOM 636 O O . ALA A 1 85 ? -3.330 3.287 5.016 1.00 91.62 85 ALA A O 1
ATOM 637 N N . ASN A 1 86 ? -1.656 4.291 3.892 1.00 91.50 86 ASN A N 1
ATOM 638 C CA . ASN A 1 86 ? -1.302 5.260 4.937 1.00 91.50 86 ASN A CA 1
ATOM 639 C C . ASN A 1 86 ? -2.470 6.199 5.267 1.00 91.50 86 ASN A C 1
ATOM 641 O O . ASN A 1 86 ? -2.767 6.447 6.436 1.00 91.50 86 ASN A O 1
ATOM 645 N N . VAL A 1 87 ? -3.176 6.693 4.246 1.00 92.50 87 VAL A N 1
ATOM 646 C CA . VAL A 1 87 ? -4.366 7.532 4.443 1.00 92.50 87 VAL A CA 1
ATOM 647 C C . VAL A 1 87 ? -5.461 6.749 5.167 1.00 92.50 87 VAL A C 1
ATOM 649 O O . VAL A 1 87 ? -5.974 7.217 6.182 1.00 92.50 87 VAL A O 1
ATOM 652 N N . ALA A 1 88 ? -5.774 5.535 4.707 1.00 91.31 88 ALA A N 1
ATOM 653 C CA . ALA A 1 88 ? -6.782 4.690 5.347 1.00 91.31 88 ALA A CA 1
ATOM 654 C C . ALA A 1 88 ? -6.397 4.289 6.783 1.00 91.31 88 ALA A C 1
ATOM 656 O O . ALA A 1 88 ? -7.267 4.168 7.643 1.00 91.31 88 ALA A O 1
ATOM 657 N N . PHE A 1 89 ? -5.105 4.099 7.056 1.00 91.75 89 PHE A N 1
ATOM 658 C CA . PHE A 1 89 ? -4.590 3.835 8.397 1.00 91.75 89 PHE A CA 1
ATOM 659 C C . PHE A 1 89 ? -4.799 5.037 9.325 1.00 91.75 89 PHE A C 1
ATOM 661 O O . PHE A 1 89 ? -5.332 4.892 10.421 1.00 91.75 89 PHE A O 1
ATOM 668 N N . ARG A 1 90 ? -4.502 6.251 8.858 1.00 89.56 90 ARG A N 1
ATOM 669 C CA . ARG A 1 90 ? -4.728 7.479 9.633 1.00 89.56 90 ARG A CA 1
ATOM 670 C C . ARG A 1 90 ? -6.209 7.754 9.903 1.00 89.56 90 ARG A C 1
ATOM 672 O O . ARG A 1 90 ? -6.572 8.275 10.957 1.00 89.56 90 ARG A O 1
ATOM 679 N N . GLU A 1 91 ? -7.091 7.368 8.984 1.00 89.38 91 GLU A N 1
ATOM 680 C CA . GLU A 1 91 ? -8.540 7.412 9.213 1.00 89.38 91 GLU A CA 1
ATOM 681 C C . GLU A 1 91 ? -8.985 6.490 10.362 1.00 89.38 91 GLU A C 1
ATOM 683 O O . GLU A 1 91 ? -9.963 6.808 11.042 1.00 89.38 91 GLU A O 1
ATOM 688 N N . ILE A 1 92 ? -8.271 5.385 10.628 1.00 90.62 92 ILE A N 1
ATOM 689 C CA . ILE A 1 92 ? -8.555 4.514 11.781 1.00 90.62 92 ILE A CA 1
ATOM 690 C C . ILE A 1 92 ? -8.296 5.263 13.086 1.00 90.62 92 ILE A C 1
ATOM 692 O O . ILE A 1 92 ? -9.136 5.196 13.977 1.00 90.62 92 ILE A O 1
ATOM 696 N N . GLU A 1 93 ? -7.195 6.007 13.206 1.00 85.81 93 GLU A N 1
ATOM 697 C CA . GLU A 1 93 ? -6.883 6.789 14.414 1.00 85.81 93 GLU A CA 1
ATOM 698 C C . GLU A 1 93 ? -7.948 7.849 14.702 1.00 85.81 93 GLU A C 1
ATOM 700 O O . GLU A 1 93 ? -8.403 8.022 15.837 1.00 85.81 93 GLU A O 1
ATOM 705 N N . ILE A 1 94 ? -8.388 8.547 13.654 1.00 86.56 94 ILE A N 1
ATOM 706 C CA . ILE A 1 94 ? -9.441 9.560 13.755 1.00 86.56 94 ILE A CA 1
ATOM 707 C C . ILE A 1 94 ? -10.763 8.895 14.151 1.00 86.56 94 ILE A C 1
ATOM 709 O O . ILE A 1 94 ? -11.415 9.329 15.103 1.00 86.56 94 ILE A O 1
ATOM 713 N N . GLY A 1 95 ? -11.131 7.808 13.466 1.00 84.75 95 GLY A N 1
ATOM 714 C CA . GLY A 1 95 ? -12.340 7.044 13.757 1.00 84.75 95 GLY A CA 1
ATOM 715 C C . GLY A 1 95 ? -12.329 6.443 15.162 1.00 84.75 95 GLY A C 1
ATOM 716 O O . GLY A 1 95 ? -13.370 6.405 15.813 1.00 84.75 95 GLY A O 1
ATOM 717 N N . PHE A 1 96 ? -11.165 6.020 15.656 1.00 85.44 96 PHE A N 1
ATOM 718 C CA . PHE A 1 96 ? -10.978 5.505 17.009 1.00 85.44 96 PHE A CA 1
ATOM 719 C C . PHE A 1 96 ? -11.284 6.589 18.037 1.00 85.44 96 PHE A C 1
ATOM 721 O O . PHE A 1 96 ? -12.112 6.384 18.928 1.00 85.44 96 PHE A O 1
ATOM 728 N N . ASN A 1 97 ? -10.689 7.769 17.862 1.00 83.62 97 ASN A N 1
ATOM 729 C CA . ASN A 1 97 ? -10.918 8.894 18.756 1.00 83.62 97 ASN A CA 1
ATOM 730 C C . ASN A 1 97 ? -12.388 9.328 18.770 1.00 83.62 97 ASN A C 1
ATOM 732 O O . ASN A 1 97 ? -12.967 9.532 19.836 1.00 83.62 97 ASN A O 1
ATOM 736 N N . GLU A 1 98 ? -13.029 9.411 17.604 1.00 85.75 98 GLU A N 1
ATOM 737 C CA . GLU A 1 98 ? -14.452 9.741 17.515 1.00 85.75 98 GLU A CA 1
ATOM 738 C C . GLU A 1 98 ? -15.342 8.655 18.143 1.00 85.75 98 GLU A C 1
ATOM 740 O O . GLU A 1 98 ? -16.343 8.952 18.802 1.00 85.75 98 GLU A O 1
ATOM 745 N N . TRP A 1 99 ? -14.990 7.382 17.963 1.00 86.31 99 TRP A N 1
ATOM 746 C CA . TRP A 1 99 ? -15.777 6.266 18.470 1.00 86.31 99 TRP A CA 1
ATOM 747 C C . TRP A 1 99 ? -15.779 6.193 19.999 1.00 86.31 99 TRP A C 1
ATOM 749 O O . TRP A 1 99 ? -16.855 6.040 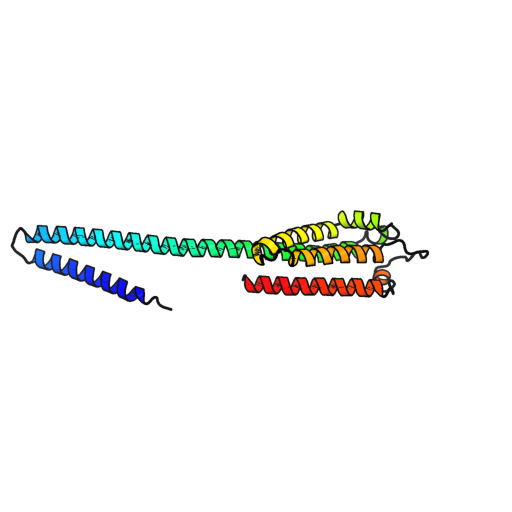20.590 1.00 86.31 99 TRP A O 1
ATOM 759 N N . PHE A 1 100 ? -14.603 6.331 20.618 1.00 81.06 100 PHE A N 1
ATOM 760 C CA . PHE A 1 100 ? -14.423 6.193 22.064 1.00 81.06 100 PHE A CA 1
ATOM 761 C C . PHE A 1 100 ? -14.612 7.502 22.836 1.00 81.06 100 PHE A C 1
ATOM 763 O O . PHE A 1 100 ? -15.186 7.480 23.922 1.00 81.06 100 PHE A O 1
ATOM 770 N N . PHE A 1 101 ? -14.205 8.643 22.273 1.00 80.81 101 PHE A N 1
ATOM 771 C CA . PHE A 1 101 ? -14.215 9.939 22.968 1.00 80.81 101 PHE A CA 1
ATOM 772 C C . PHE A 1 101 ? -15.181 10.962 22.360 1.00 80.81 101 PHE A C 1
ATOM 774 O O . PHE A 1 101 ? -15.309 12.077 22.868 1.00 80.81 101 PHE A O 1
ATOM 781 N N . GLY A 1 102 ? -15.876 10.611 21.277 1.00 77.50 102 GLY A N 1
ATOM 782 C CA . GLY A 1 102 ? -16.831 11.503 20.632 1.00 77.50 102 GLY A CA 1
ATOM 783 C C . GLY A 1 102 ? -18.090 11.769 21.471 1.00 77.50 102 GLY A C 1
ATOM 784 O O . GLY A 1 102 ? -18.415 11.035 22.407 1.00 77.50 102 GLY A O 1
ATOM 785 N N . PRO A 1 103 ? -18.892 12.779 21.090 1.00 74.81 103 PRO A N 1
ATOM 786 C CA . PRO A 1 103 ? -20.062 13.226 21.855 1.00 74.81 103 PRO A CA 1
ATOM 787 C C . PRO A 1 103 ? -21.155 12.153 22.011 1.00 74.81 103 PRO A C 1
ATOM 789 O O . PRO A 1 103 ? -22.004 12.248 22.896 1.00 74.81 103 PRO A O 1
ATOM 792 N N . THR A 1 104 ? -21.144 11.118 21.166 1.00 73.19 104 THR A N 1
ATOM 793 C CA . THR A 1 104 ? -22.101 10.001 21.206 1.00 73.19 104 THR A CA 1
ATOM 794 C C . THR A 1 104 ? -21.614 8.802 22.024 1.00 73.19 104 THR A C 1
ATOM 796 O O . THR A 1 104 ? -22.365 7.835 22.159 1.00 73.19 104 THR A O 1
ATOM 799 N N . ALA A 1 105 ? -20.396 8.829 22.584 1.00 69.94 105 ALA A N 1
ATOM 800 C CA . ALA A 1 105 ? -19.808 7.719 23.346 1.00 69.94 105 ALA A CA 1
ATOM 801 C C . ALA A 1 105 ? -20.724 7.244 24.487 1.00 69.94 105 ALA A C 1
ATOM 803 O O . ALA A 1 105 ? -21.032 6.058 24.599 1.00 69.94 105 ALA A O 1
ATOM 804 N N . ASN A 1 106 ? -21.292 8.185 25.242 1.00 66.62 106 ASN A N 1
ATOM 805 C CA . ASN A 1 106 ? -22.159 7.890 26.386 1.00 66.62 106 ASN A CA 1
ATOM 806 C C . ASN A 1 106 ? -23.492 7.218 26.016 1.00 66.62 106 ASN A C 1
ATOM 808 O O . ASN A 1 106 ? -24.136 6.627 26.875 1.00 66.62 106 ASN A O 1
ATOM 812 N N . GLN A 1 107 ? -23.923 7.292 24.753 1.00 70.44 107 GLN A N 1
ATOM 813 C CA . GLN A 1 107 ? -25.169 6.667 24.286 1.00 70.44 107 GLN A CA 1
ATOM 814 C C . GLN A 1 107 ? -24.985 5.185 23.913 1.00 70.44 107 GLN A C 1
ATOM 816 O O . GLN A 1 107 ? -25.965 4.475 23.664 1.00 70.44 107 GLN A O 1
ATOM 821 N N . LYS A 1 108 ? -23.729 4.726 23.852 1.00 72.62 108 LYS A N 1
ATOM 822 C CA . LYS A 1 108 ? -23.342 3.372 23.442 1.00 72.62 108 LYS A CA 1
ATOM 823 C C . LYS A 1 108 ? -23.175 2.411 24.625 1.00 72.62 108 LYS A C 1
ATOM 825 O O . LYS A 1 108 ? -23.120 1.208 24.395 1.00 72.62 108 LYS A O 1
ATOM 830 N N . SER A 1 109 ? -23.146 2.906 25.863 1.00 70.69 109 SER A N 1
ATOM 831 C CA . SER A 1 109 ? -22.961 2.075 27.057 1.00 70.69 109 SER A CA 1
ATOM 832 C C . SER A 1 109 ? -24.205 1.247 27.411 1.00 70.69 109 SER A C 1
ATOM 834 O O . SER A 1 109 ? -25.347 1.678 27.235 1.00 70.69 109 SER A O 1
ATOM 836 N N . GLY A 1 110 ? -23.983 0.032 27.921 1.00 67.00 110 GLY A N 1
ATOM 837 C CA . GLY A 1 110 ? -25.037 -0.854 28.424 1.00 67.00 110 GLY A CA 1
ATOM 838 C C . GLY A 1 110 ? -25.805 -1.634 27.351 1.00 67.00 110 GLY A C 1
ATOM 839 O O . GLY A 1 110 ? -26.788 -2.299 27.682 1.00 67.00 110 GLY A O 1
ATOM 840 N N . HIS A 1 111 ? -25.382 -1.575 26.083 1.00 71.69 111 HIS A N 1
ATOM 841 C CA . HIS A 1 111 ? -25.931 -2.435 25.028 1.00 71.69 111 HIS A CA 1
ATOM 842 C C . HIS A 1 111 ? -25.257 -3.815 25.037 1.00 71.69 111 HIS A C 1
ATOM 844 O O . HIS A 1 111 ? -24.139 -3.990 25.517 1.00 71.69 111 HIS A O 1
ATOM 850 N N . ASP A 1 112 ? -25.947 -4.807 24.475 1.00 80.75 112 ASP A N 1
ATOM 851 C CA . ASP A 1 112 ? -25.365 -6.124 24.209 1.00 80.75 112 ASP A CA 1
ATOM 852 C C . ASP A 1 112 ? -24.227 -6.030 23.172 1.00 80.75 112 ASP A C 1
ATOM 854 O O . ASP A 1 112 ? -24.252 -5.183 22.271 1.00 80.75 112 ASP A O 1
ATOM 858 N N . VAL A 1 113 ? -23.255 -6.940 23.261 1.00 79.31 113 VAL A N 1
ATOM 859 C CA . VAL A 1 113 ? -22.071 -7.019 22.391 1.00 79.31 113 VAL A CA 1
ATOM 860 C C . VAL A 1 113 ? -22.472 -7.103 20.916 1.00 79.31 113 VAL A C 1
ATOM 862 O O . VAL A 1 113 ? -21.852 -6.462 20.066 1.00 79.31 113 VAL A O 1
ATOM 865 N N . GLY A 1 114 ? -23.554 -7.821 20.594 1.00 83.25 114 GLY A N 1
ATOM 866 C CA . GLY A 1 114 ? -24.087 -7.877 19.230 1.00 83.25 114 GLY A CA 1
ATOM 867 C C . GLY A 1 114 ? -24.483 -6.497 18.698 1.00 83.25 114 GLY A C 1
ATOM 868 O O . GLY A 1 114 ? -24.135 -6.132 17.575 1.00 83.25 114 GLY A O 1
ATOM 869 N N . LYS A 1 115 ? -25.143 -5.685 19.528 1.00 85.06 115 LYS A N 1
ATOM 870 C CA . LYS A 1 115 ? -25.580 -4.337 19.156 1.00 85.06 115 LYS A CA 1
ATOM 871 C C . LYS A 1 115 ? -24.408 -3.356 19.087 1.00 85.06 115 LYS A C 1
ATOM 873 O O . LYS A 1 115 ? -24.350 -2.562 18.149 1.00 85.06 115 LYS A O 1
ATOM 878 N N . ILE A 1 116 ? -23.435 -3.465 19.992 1.00 84.38 116 ILE A N 1
ATOM 879 C CA . ILE A 1 116 ? -22.181 -2.694 19.930 1.00 84.38 116 ILE A CA 1
ATOM 880 C C . ILE A 1 116 ? -21.445 -2.978 18.617 1.00 84.38 116 ILE A C 1
ATOM 882 O O . ILE A 1 116 ? -21.066 -2.040 17.923 1.00 84.38 116 ILE A O 1
ATOM 886 N N . ASN A 1 117 ? -21.339 -4.246 18.213 1.00 86.44 117 ASN A N 1
ATOM 887 C CA . ASN A 1 117 ? -20.718 -4.624 16.943 1.00 86.44 117 ASN A CA 1
ATOM 888 C C . ASN A 1 117 ? -21.457 -4.044 15.729 1.00 86.44 117 ASN A C 1
ATOM 890 O O . ASN A 1 117 ? -20.816 -3.590 14.783 1.00 86.44 117 ASN A O 1
ATOM 894 N N . THR A 1 118 ? -22.795 -4.015 15.743 1.00 88.31 118 THR A N 1
ATOM 895 C CA . THR A 1 118 ? -23.558 -3.382 14.650 1.00 88.31 118 THR A CA 1
ATOM 896 C C . THR A 1 118 ? -23.345 -1.872 14.586 1.00 88.31 118 THR A C 1
ATOM 898 O O . THR A 1 118 ? -23.190 -1.325 13.495 1.00 88.31 118 THR A O 1
ATOM 901 N N . LEU A 1 119 ? -23.280 -1.201 15.740 1.00 88.12 119 LEU A N 1
ATOM 902 C CA . LEU A 1 119 ? -23.008 0.233 15.815 1.00 88.12 119 LEU A CA 1
ATOM 903 C C . LEU A 1 119 ? -21.572 0.547 15.383 1.00 88.12 119 LEU A C 1
ATOM 905 O O . LEU A 1 119 ? -21.361 1.521 14.667 1.00 88.12 119 LEU A O 1
ATOM 909 N N . LEU A 1 120 ? -20.605 -0.294 15.761 1.00 88.00 120 LEU A N 1
ATOM 910 C CA . LEU A 1 120 ? -19.210 -0.181 15.340 1.00 88.00 120 LEU A CA 1
ATOM 911 C C . LEU A 1 120 ? -19.086 -0.348 13.824 1.00 88.00 120 LEU A C 1
ATOM 913 O O . LEU A 1 120 ? -18.435 0.455 13.172 1.00 88.00 120 LEU A O 1
ATOM 917 N N . ALA A 1 121 ? -19.754 -1.341 13.234 1.00 88.81 121 ALA A N 1
ATOM 918 C CA . ALA A 1 121 ? -19.722 -1.551 11.787 1.00 88.81 121 ALA A CA 1
ATOM 919 C C . ALA A 1 121 ? -20.312 -0.369 10.991 1.00 88.81 121 ALA A C 1
ATOM 921 O O . ALA A 1 121 ? -19.891 -0.114 9.858 1.00 88.81 121 ALA A O 1
ATOM 922 N N . ALA A 1 122 ? -21.281 0.341 11.578 1.00 89.19 122 ALA A N 1
ATOM 923 C CA . ALA A 1 122 ? -21.908 1.528 11.003 1.00 89.19 122 ALA A CA 1
ATOM 924 C C . ALA A 1 122 ? -21.155 2.839 11.301 1.00 89.19 122 ALA A C 1
ATOM 926 O O . ALA A 1 122 ? -21.517 3.874 10.745 1.00 89.19 122 ALA A O 1
ATOM 927 N N . SER A 1 123 ? -20.138 2.818 12.167 1.00 89.00 123 SER A N 1
ATOM 928 C CA . SER A 1 123 ? -19.412 4.019 12.583 1.00 89.00 123 SER A CA 1
ATOM 929 C C . SER A 1 123 ? -18.296 4.411 11.614 1.00 89.00 123 SER A C 1
ATOM 931 O O . SER A 1 123 ? -17.896 3.623 10.752 1.00 89.00 123 SER A O 1
ATOM 933 N N . ALA A 1 124 ? -17.755 5.621 11.808 1.00 88.44 124 ALA A N 1
ATOM 934 C CA . ALA A 1 124 ? -16.571 6.106 11.102 1.00 88.44 124 ALA A CA 1
ATOM 935 C C . ALA A 1 124 ? -15.372 5.149 11.263 1.00 88.44 124 ALA A C 1
ATOM 937 O O . ALA A 1 124 ? -14.701 4.824 10.281 1.00 88.44 124 ALA A O 1
ATOM 938 N N . LEU A 1 125 ? -15.169 4.602 12.469 1.00 90.06 125 LEU A N 1
ATOM 939 C CA . LEU A 1 125 ? -14.149 3.585 12.741 1.00 90.06 125 LEU A CA 1
ATOM 940 C C . LEU A 1 125 ? -14.389 2.304 11.930 1.00 90.06 125 LEU A C 1
ATOM 942 O O . LEU A 1 125 ? -13.470 1.783 11.303 1.00 90.06 125 LEU A O 1
ATOM 946 N N . GLY A 1 126 ? -15.629 1.808 11.879 1.00 89.06 126 GLY A N 1
ATOM 947 C CA . GLY A 1 126 ? -15.966 0.624 11.086 1.00 89.06 126 GLY A CA 1
ATOM 948 C C . GLY A 1 126 ? -15.837 0.837 9.576 1.00 89.06 126 GLY A C 1
ATOM 949 O O . GLY A 1 126 ? -15.530 -0.105 8.838 1.00 89.06 126 GLY A O 1
ATOM 950 N N . SER A 1 127 ? -16.068 2.052 9.068 1.00 92.12 127 SER A N 1
ATOM 951 C CA . SER A 1 127 ? -15.736 2.385 7.676 1.00 92.12 127 SER A CA 1
ATOM 952 C C . SER A 1 127 ? -14.229 2.448 7.439 1.00 92.12 127 SER A C 1
ATOM 954 O O . SER A 1 127 ? -13.780 1.854 6.459 1.00 92.12 127 SER A O 1
ATOM 956 N N . ALA A 1 128 ? -13.462 3.066 8.340 1.00 90.31 128 ALA A N 1
ATOM 957 C CA . ALA A 1 128 ? -12.009 3.188 8.228 1.00 90.31 128 ALA A CA 1
ATOM 958 C C . ALA A 1 128 ? -11.321 1.813 8.256 1.00 90.31 128 ALA A C 1
ATOM 960 O O . ALA A 1 128 ? -10.561 1.484 7.350 1.00 90.31 128 ALA A O 1
ATOM 961 N N . LEU A 1 129 ? -11.692 0.932 9.194 1.00 92.25 129 LEU A N 1
ATOM 962 C CA . LEU A 1 129 ? -11.185 -0.447 9.259 1.00 92.25 129 LEU A CA 1
ATOM 963 C C . LEU A 1 129 ? -11.479 -1.240 7.976 1.00 92.25 129 LEU A C 1
ATOM 965 O O . LEU A 1 129 ? -10.640 -1.999 7.489 1.00 92.25 129 LEU A O 1
ATOM 969 N N . ARG A 1 130 ? -12.665 -1.054 7.378 1.00 93.69 130 ARG A N 1
ATOM 970 C CA . ARG A 1 130 ? -13.014 -1.690 6.096 1.00 93.69 130 ARG A CA 1
ATOM 971 C C . ARG A 1 130 ? -12.232 -1.106 4.924 1.00 93.69 130 ARG A C 1
ATOM 973 O O . ARG A 1 130 ? -11.889 -1.862 4.015 1.00 93.69 130 ARG A O 1
ATOM 980 N N . ALA A 1 131 ? -11.993 0.203 4.911 1.00 92.25 131 ALA A N 1
ATOM 981 C CA . ALA A 1 131 ? -11.179 0.860 3.896 1.00 92.25 131 ALA A CA 1
ATOM 982 C C . ALA A 1 131 ? -9.727 0.373 3.979 1.00 92.25 131 ALA A C 1
ATOM 984 O O . ALA A 1 131 ? -9.203 -0.132 2.988 1.00 92.25 131 ALA A O 1
ATOM 985 N N . PHE A 1 132 ? -9.140 0.381 5.176 1.00 93.06 132 PHE A N 1
ATOM 986 C CA . PHE A 1 132 ? -7.798 -0.132 5.433 1.00 93.06 132 PHE A CA 1
ATOM 987 C C . PHE A 1 132 ? -7.660 -1.603 5.037 1.00 93.06 132 PHE A C 1
ATOM 989 O O . PHE A 1 132 ? -6.779 -1.950 4.258 1.00 93.06 132 PHE A O 1
ATOM 996 N N . LYS A 1 133 ? -8.608 -2.467 5.428 1.00 93.75 133 LYS A N 1
ATOM 997 C CA . LYS A 1 133 ? -8.612 -3.879 5.013 1.00 93.75 133 LYS A CA 1
ATOM 998 C C . LYS A 1 133 ? -8.594 -4.058 3.490 1.00 93.75 133 LYS A C 1
ATOM 1000 O O . LYS A 1 133 ? -7.941 -4.974 2.994 1.00 93.75 133 LYS A O 1
ATOM 1005 N N . LYS A 1 134 ? -9.299 -3.210 2.730 1.00 92.69 134 LYS A N 1
ATOM 1006 C CA . LYS A 1 134 ? -9.246 -3.245 1.256 1.00 92.69 134 LYS A CA 1
ATOM 1007 C C . LYS A 1 134 ? -7.860 -2.866 0.738 1.00 92.69 134 LYS A C 1
ATOM 1009 O O . LYS A 1 134 ? -7.382 -3.525 -0.183 1.00 92.69 134 LYS A O 1
ATOM 1014 N N . GLN A 1 135 ? -7.222 -1.862 1.336 1.00 91.44 135 GLN A N 1
ATOM 1015 C CA . GLN A 1 135 ? -5.869 -1.450 0.960 1.00 91.44 135 GLN A CA 1
ATOM 1016 C C . GLN A 1 135 ? -4.824 -2.512 1.316 1.00 91.44 135 GLN A C 1
ATOM 1018 O O . GLN A 1 135 ? -3.977 -2.826 0.486 1.00 91.44 135 GLN A O 1
ATOM 1023 N N . CYS A 1 136 ? -4.953 -3.183 2.461 1.00 90.75 136 CYS A N 1
ATOM 1024 C CA . CYS A 1 136 ? -4.109 -4.322 2.830 1.00 90.75 136 CYS A CA 1
ATOM 1025 C C . CYS A 1 136 ? -4.164 -5.462 1.799 1.00 90.75 136 CYS A C 1
ATOM 1027 O O . CYS A 1 136 ? -3.132 -6.021 1.446 1.00 90.75 136 CYS A O 1
ATOM 1029 N N . ILE A 1 137 ? -5.343 -5.762 1.234 1.00 90.50 137 ILE A N 1
ATOM 1030 C CA . ILE A 1 137 ? -5.472 -6.756 0.149 1.00 90.50 137 ILE A CA 1
ATOM 1031 C C . ILE A 1 137 ? -4.698 -6.317 -1.106 1.00 90.50 137 ILE A C 1
ATOM 1033 O O . ILE A 1 137 ? -4.167 -7.159 -1.834 1.00 90.50 137 ILE A O 1
ATOM 1037 N N . LEU A 1 138 ? -4.660 -5.014 -1.399 1.00 88.12 138 LEU A N 1
ATOM 1038 C CA . LEU A 1 138 ? -3.909 -4.473 -2.533 1.00 88.12 138 LEU A CA 1
ATOM 1039 C C . LEU A 1 138 ? -2.399 -4.475 -2.265 1.00 88.12 138 LEU A C 1
ATOM 1041 O O . LEU A 1 138 ? -1.647 -4.863 -3.158 1.00 88.12 138 LEU A O 1
ATOM 1045 N N . LEU A 1 139 ? -1.966 -4.136 -1.049 1.00 88.75 139 LEU A N 1
ATOM 1046 C CA . LEU A 1 139 ? -0.576 -4.248 -0.591 1.00 88.75 139 LEU A CA 1
ATOM 1047 C C . LEU A 1 139 ? -0.052 -5.684 -0.727 1.00 88.75 139 LEU A C 1
ATOM 1049 O O . LEU A 1 139 ? 0.977 -5.913 -1.368 1.00 88.75 139 LEU A O 1
ATOM 1053 N N . ASP A 1 140 ? -0.806 -6.656 -0.212 1.00 88.25 140 ASP A N 1
ATOM 1054 C CA . ASP A 1 140 ? -0.478 -8.082 -0.282 1.00 88.25 140 ASP A CA 1
ATOM 1055 C C . ASP A 1 140 ? -0.360 -8.563 -1.740 1.00 88.25 140 ASP A C 1
ATOM 1057 O O . ASP A 1 140 ? 0.591 -9.248 -2.116 1.00 88.25 140 ASP A O 1
ATOM 1061 N N . LYS A 1 141 ? -1.271 -8.140 -2.626 1.00 85.56 141 LYS A N 1
ATOM 1062 C CA . LYS A 1 141 ? -1.265 -8.571 -4.037 1.00 85.56 141 LYS A CA 1
ATOM 1063 C C . LYS A 1 141 ? -0.220 -7.878 -4.910 1.00 85.56 141 LYS A C 1
ATOM 1065 O O . LYS A 1 141 ? 0.318 -8.508 -5.821 1.00 85.56 141 LYS A O 1
ATOM 1070 N N . VAL A 1 142 ? -0.002 -6.578 -4.715 1.00 79.81 142 VAL A N 1
ATOM 1071 C CA . VAL A 1 142 ? 0.749 -5.736 -5.662 1.00 79.81 142 VAL A CA 1
ATOM 1072 C C . VAL A 1 142 ? 2.167 -5.447 -5.177 1.00 79.81 142 VAL A C 1
ATOM 1074 O O . VAL A 1 142 ? 3.078 -5.422 -6.007 1.00 79.81 142 VAL A O 1
ATOM 1077 N N . VAL A 1 143 ? 2.360 -5.264 -3.867 1.00 76.69 143 VAL A N 1
ATOM 1078 C CA . VAL A 1 143 ? 3.616 -4.763 -3.286 1.00 76.69 143 VAL A CA 1
ATOM 1079 C C . VAL A 1 143 ? 4.472 -5.905 -2.741 1.00 76.69 143 VAL A C 1
ATOM 1081 O O . VAL A 1 143 ? 5.586 -6.102 -3.223 1.00 76.69 143 VAL A O 1
ATOM 1084 N N . ILE A 1 144 ? 3.954 -6.692 -1.791 1.00 75.69 144 ILE A N 1
ATOM 1085 C CA . ILE A 1 144 ? 4.729 -7.762 -1.132 1.00 75.69 144 ILE A CA 1
ATOM 1086 C C . ILE A 1 144 ? 4.606 -9.105 -1.870 1.00 75.69 144 ILE A C 1
ATOM 1088 O O . ILE A 1 144 ? 5.549 -9.894 -1.879 1.00 75.69 144 ILE A O 1
ATOM 1092 N N . LYS A 1 145 ? 3.477 -9.353 -2.551 1.00 75.44 145 LYS A N 1
ATOM 1093 C CA . LYS A 1 145 ? 3.102 -10.657 -3.143 1.00 75.44 145 LYS A CA 1
ATOM 1094 C C . LYS A 1 145 ? 2.979 -11.792 -2.121 1.00 75.44 145 LYS A C 1
ATOM 1096 O O . LYS A 1 145 ? 2.882 -12.955 -2.514 1.00 75.44 145 LYS A O 1
ATOM 1101 N N . ASP A 1 146 ? 2.936 -11.468 -0.835 1.00 74.44 146 ASP A N 1
ATOM 1102 C CA . ASP A 1 146 ? 2.509 -12.380 0.218 1.00 74.44 146 ASP A CA 1
ATOM 1103 C C . ASP A 1 146 ? 1.009 -12.183 0.435 1.00 74.44 146 ASP A C 1
ATOM 1105 O O . ASP A 1 146 ? 0.516 -11.066 0.403 1.00 74.44 146 ASP A O 1
ATOM 1109 N N . HIS A 1 147 ? 0.257 -13.269 0.551 1.00 69.69 147 HIS A N 1
ATOM 1110 C CA . HIS A 1 147 ? -1.199 -13.242 0.387 1.00 69.69 147 HIS A CA 1
ATOM 1111 C C . HIS A 1 147 ? -1.938 -12.916 1.691 1.00 69.69 147 HIS A C 1
ATOM 1113 O O . HIS A 1 147 ? -3.160 -12.758 1.663 1.00 69.69 147 HIS A O 1
ATOM 1119 N N . TRP A 1 148 ? -1.220 -12.866 2.816 1.00 81.88 148 TRP A N 1
ATOM 1120 C CA . TRP A 1 148 ? -1.832 -12.826 4.143 1.00 81.88 148 TRP A CA 1
ATOM 1121 C C . TRP A 1 148 ? -1.165 -11.865 5.126 1.00 81.88 148 TRP A C 1
ATOM 1123 O O . TRP A 1 148 ? -1.662 -11.740 6.240 1.00 81.88 148 TRP A O 1
ATOM 1133 N N . HIS A 1 149 ? -0.063 -11.200 4.776 1.00 87.50 149 HIS A N 1
ATOM 1134 C CA . HIS A 1 149 ? 0.698 -10.428 5.756 1.00 87.50 149 HIS A CA 1
ATOM 1135 C C . HIS A 1 149 ? -0.081 -9.194 6.235 1.00 87.50 149 HIS A C 1
ATOM 1137 O O . HIS A 1 149 ? -0.470 -9.116 7.402 1.00 87.50 149 HIS A O 1
ATOM 1143 N N . TRP A 1 150 ? -0.418 -8.282 5.322 1.00 90.81 150 TRP A N 1
ATOM 1144 C CA . TRP A 1 150 ? -1.174 -7.071 5.646 1.00 90.81 150 TRP A CA 1
ATOM 1145 C C . TRP A 1 150 ? -2.626 -7.373 5.993 1.00 90.81 150 TRP A C 1
ATOM 1147 O O . TRP A 1 150 ? -3.223 -6.716 6.849 1.00 90.81 150 TRP A O 1
ATOM 1157 N N . LEU A 1 151 ? -3.212 -8.389 5.357 1.00 90.94 151 LEU A N 1
ATOM 1158 C CA . LEU A 1 151 ? -4.569 -8.814 5.674 1.00 90.94 151 LEU A CA 1
ATOM 1159 C C . LEU A 1 151 ? -4.701 -9.296 7.127 1.00 90.94 151 LEU A C 1
ATOM 1161 O O . LEU A 1 151 ? -5.724 -9.018 7.759 1.00 90.94 151 LEU A O 1
ATOM 1165 N N . ASN A 1 152 ? -3.685 -9.980 7.664 1.00 90.88 152 ASN A N 1
ATOM 1166 C CA . ASN A 1 152 ? -3.670 -10.418 9.059 1.00 90.88 152 ASN A CA 1
ATOM 1167 C C . ASN A 1 152 ? -3.598 -9.228 10.020 1.00 90.88 152 ASN A C 1
ATOM 1169 O O . ASN A 1 152 ? -4.356 -9.207 10.988 1.00 90.88 152 ASN A O 1
ATOM 1173 N N . HIS A 1 153 ? -2.779 -8.214 9.726 1.00 90.75 153 HIS A N 1
ATOM 1174 C CA . HIS A 1 153 ? -2.728 -6.978 10.514 1.00 90.75 153 HIS A CA 1
ATOM 1175 C C . HIS A 1 153 ? -4.087 -6.264 10.552 1.00 90.75 153 HIS A C 1
ATOM 1177 O O . HIS A 1 153 ? -4.598 -5.942 11.624 1.00 90.75 153 HIS A O 1
ATOM 1183 N N . ALA A 1 154 ? -4.751 -6.116 9.401 1.00 91.19 154 ALA A N 1
ATOM 1184 C CA . ALA A 1 154 ? -6.093 -5.532 9.349 1.00 91.19 154 ALA A CA 1
ATOM 1185 C C . ALA A 1 154 ? -7.143 -6.364 10.110 1.00 91.19 154 ALA A C 1
ATOM 1187 O O . ALA A 1 154 ? -8.056 -5.808 10.722 1.00 91.19 154 ALA A O 1
ATOM 1188 N N . ALA A 1 155 ? -7.041 -7.696 10.071 1.00 90.75 155 ALA A N 1
ATOM 1189 C CA . ALA A 1 155 ? -7.938 -8.579 10.812 1.00 90.75 155 ALA A CA 1
ATOM 1190 C C . ALA A 1 155 ? -7.714 -8.495 12.331 1.00 90.75 155 ALA A C 1
ATOM 1192 O O . ALA A 1 155 ? -8.687 -8.499 13.084 1.00 90.75 155 ALA A O 1
ATOM 1193 N N . GLN A 1 156 ? -6.457 -8.387 12.770 1.00 91.44 156 GLN A N 1
ATOM 1194 C CA . GLN A 1 156 ? -6.103 -8.193 14.176 1.00 91.44 156 GLN A CA 1
ATOM 1195 C C . GLN A 1 156 ? -6.621 -6.851 14.695 1.00 91.44 156 GLN A C 1
ATOM 1197 O O . GLN A 1 156 ? -7.262 -6.831 15.743 1.00 91.44 156 GLN A O 1
ATOM 1202 N N . LEU A 1 157 ? -6.465 -5.759 13.936 1.00 90.44 157 LEU A N 1
ATOM 1203 C CA . LEU A 1 157 ? -7.062 -4.469 14.296 1.00 90.44 157 LEU A CA 1
ATOM 1204 C C . LEU A 1 157 ? -8.594 -4.548 14.392 1.00 90.44 157 LEU A C 1
ATOM 1206 O O . LEU A 1 157 ? -9.161 -4.111 15.387 1.00 90.44 157 LEU A O 1
ATOM 1210 N N . ASP A 1 158 ? -9.295 -5.149 13.424 1.00 90.50 158 ASP A N 1
ATOM 1211 C CA . ASP A 1 158 ? -10.763 -5.287 13.508 1.00 90.50 158 ASP A CA 1
ATOM 1212 C C . ASP A 1 158 ? -11.197 -6.110 14.737 1.00 90.50 158 ASP A C 1
ATOM 1214 O O . ASP A 1 158 ? -12.176 -5.772 15.407 1.00 90.50 158 ASP A O 1
ATOM 1218 N N . MET A 1 159 ? -10.454 -7.169 15.077 1.00 90.06 159 MET A N 1
ATOM 1219 C CA . MET A 1 159 ? -10.708 -7.972 16.275 1.00 90.06 159 MET A CA 1
ATOM 1220 C C . MET A 1 159 ? -10.489 -7.165 17.562 1.00 90.06 159 MET A C 1
ATOM 1222 O O . MET A 1 159 ? -11.358 -7.178 18.436 1.00 90.06 159 MET A O 1
ATOM 1226 N N . LEU A 1 160 ? -9.371 -6.444 17.666 1.00 88.12 160 LEU A N 1
ATOM 1227 C CA . LEU A 1 160 ? -9.042 -5.616 18.826 1.00 88.12 160 LEU A CA 1
ATOM 1228 C C . LEU A 1 160 ? -10.039 -4.464 18.988 1.00 88.12 160 LEU A C 1
ATOM 1230 O O . LEU A 1 160 ? -10.540 -4.252 20.087 1.00 88.12 160 LEU A O 1
ATOM 1234 N N . ALA A 1 161 ? -10.431 -3.790 17.903 1.00 87.81 161 ALA A N 1
ATOM 1235 C CA . ALA A 1 161 ? -11.437 -2.727 17.936 1.00 87.81 161 ALA A CA 1
ATOM 1236 C C . ALA A 1 161 ? -12.790 -3.217 18.473 1.00 87.81 161 ALA A C 1
ATOM 1238 O O . ALA A 1 161 ? -13.458 -2.510 19.232 1.00 87.81 161 ALA A O 1
ATOM 1239 N N . ARG A 1 162 ? -13.201 -4.437 18.104 1.00 87.88 162 ARG A N 1
ATOM 1240 C CA . ARG A 1 162 ? -14.421 -5.072 18.628 1.00 87.88 162 ARG A CA 1
ATOM 1241 C C . ARG A 1 162 ? -14.277 -5.463 20.093 1.00 87.88 162 ARG A C 1
ATOM 1243 O O . ARG A 1 162 ? -15.212 -5.230 20.854 1.00 87.88 162 ARG A O 1
ATOM 1250 N N . ALA A 1 163 ? -13.134 -6.029 20.480 1.00 84.31 163 ALA A N 1
ATOM 1251 C CA . ALA A 1 163 ? -12.848 -6.402 21.863 1.00 84.31 163 ALA A CA 1
ATOM 1252 C C . ALA A 1 163 ? -12.858 -5.169 22.779 1.00 84.31 163 ALA A C 1
ATOM 1254 O O . ALA A 1 163 ? -13.640 -5.132 23.725 1.00 84.31 163 ALA A O 1
ATOM 1255 N N . LEU A 1 164 ? -12.121 -4.114 22.415 1.00 84.25 164 LEU A N 1
ATOM 1256 C CA . LEU A 1 164 ? -12.162 -2.814 23.086 1.00 84.25 164 LEU A CA 1
ATOM 1257 C C . LEU A 1 164 ? -13.597 -2.266 23.108 1.00 84.25 164 LEU A C 1
ATOM 1259 O O . LEU A 1 164 ? -14.128 -1.932 24.155 1.00 84.25 164 LEU A O 1
ATOM 1263 N N . SER A 1 165 ? -14.320 -2.236 21.990 1.00 84.62 165 SER A N 1
ATOM 1264 C CA . SER A 1 165 ? -15.700 -1.719 22.008 1.00 84.62 165 SER A CA 1
ATOM 1265 C C . SER A 1 165 ? -16.623 -2.496 22.959 1.00 84.62 165 SER A C 1
ATOM 1267 O O . SER A 1 165 ? -17.459 -1.894 23.633 1.00 84.62 165 SER A O 1
ATOM 1269 N N . ALA A 1 166 ? -16.473 -3.820 23.034 1.00 83.00 166 ALA A N 1
ATOM 1270 C CA . ALA A 1 166 ? -17.244 -4.669 23.934 1.00 83.00 166 ALA A CA 1
ATOM 1271 C C . ALA A 1 166 ? -16.865 -4.458 25.407 1.00 83.00 166 ALA A C 1
ATOM 1273 O O . ALA A 1 166 ? -17.752 -4.406 26.253 1.00 83.00 166 ALA A O 1
ATOM 1274 N N . GLU A 1 167 ? -15.580 -4.300 25.718 1.00 79.69 167 GLU A N 1
ATOM 1275 C CA . GLU A 1 167 ? -15.112 -4.018 27.078 1.00 79.69 167 GLU A CA 1
ATOM 1276 C C . GLU A 1 167 ? -15.506 -2.600 27.527 1.00 79.69 167 GLU A C 1
ATOM 1278 O O . GLU A 1 167 ? -15.980 -2.421 28.645 1.00 79.69 167 GLU A O 1
ATOM 1283 N N . ALA A 1 168 ? -15.403 -1.607 26.641 1.00 77.62 168 ALA A N 1
ATOM 1284 C CA . ALA A 1 168 ? -15.741 -0.205 26.896 1.00 77.62 168 ALA A CA 1
ATOM 1285 C C . ALA A 1 168 ? -17.240 0.034 27.119 1.00 77.62 168 ALA A C 1
ATOM 1287 O O . ALA A 1 168 ? -17.633 0.784 28.011 1.00 77.62 168 ALA A O 1
ATOM 1288 N N . PHE A 1 169 ? -18.080 -0.564 26.272 1.00 79.00 169 PHE A N 1
ATOM 1289 C CA . PHE A 1 169 ? -19.503 -0.227 26.185 1.00 79.00 169 PHE A CA 1
ATOM 1290 C C . PHE A 1 169 ? -20.438 -1.372 26.583 1.00 79.00 169 PHE A C 1
ATOM 1292 O O . PHE A 1 169 ? -21.653 -1.164 26.659 1.00 79.00 169 PHE A O 1
ATOM 1299 N N . GLY A 1 170 ? -19.898 -2.568 26.827 1.00 68.69 170 GLY A N 1
ATOM 1300 C CA . GLY A 1 170 ? -20.664 -3.761 27.164 1.00 68.69 170 GLY A CA 1
ATOM 1301 C C . GLY A 1 170 ? -21.511 -3.602 28.421 1.00 68.69 170 GLY A C 1
ATOM 1302 O O . GLY A 1 170 ? -21.270 -2.756 29.284 1.00 68.69 170 GLY A O 1
ATOM 1303 N N . ALA A 1 171 ? -22.534 -4.445 28.532 1.00 61.66 171 ALA A N 1
ATOM 1304 C CA . ALA A 1 171 ? -23.385 -4.505 29.710 1.00 61.66 171 ALA A CA 1
ATOM 1305 C C . ALA A 1 171 ? -22.604 -5.054 30.920 1.00 61.66 171 ALA A C 1
ATOM 1307 O O . ALA A 1 171 ? -22.604 -6.254 31.191 1.00 61.66 171 ALA A O 1
ATOM 1308 N N . VAL A 1 172 ? -21.939 -4.172 31.670 1.00 54.78 172 VAL A N 1
ATOM 1309 C CA . VAL A 1 172 ? -21.362 -4.516 32.973 1.00 54.78 172 VAL A CA 1
ATOM 1310 C C . VAL A 1 172 ? -22.505 -4.829 33.941 1.00 54.78 172 VAL A C 1
ATOM 1312 O O . VAL A 1 172 ? -23.450 -4.051 34.104 1.00 54.78 172 VAL A O 1
ATOM 1315 N N . GLY A 1 173 ? -22.435 -5.991 34.591 1.00 44.62 173 GLY A N 1
ATOM 1316 C CA . GLY A 1 173 ? -23.363 -6.366 35.649 1.00 44.62 173 GLY A CA 1
ATOM 1317 C C . GLY A 1 173 ? -23.367 -5.323 36.769 1.00 44.62 173 GLY A C 1
ATOM 1318 O O . GLY A 1 173 ? -22.378 -5.155 37.466 1.00 44.62 173 GLY A O 1
ATOM 1319 N N . LYS A 1 174 ? -24.510 -4.647 36.943 1.00 36.66 174 LYS A N 1
ATOM 1320 C CA . LYS A 1 174 ? -24.875 -3.791 38.087 1.00 36.66 174 LYS A CA 1
ATOM 1321 C C . LYS A 1 174 ? -23.820 -2.757 38.516 1.00 36.66 174 LYS A C 1
ATOM 1323 O O . LYS A 1 174 ? -23.274 -2.820 39.610 1.00 36.66 174 LYS A O 1
ATOM 1328 N N . GLY A 1 175 ? -23.684 -1.700 37.729 1.00 38.59 175 GLY A N 1
ATOM 1329 C CA . GLY A 1 175 ? -23.140 -0.434 38.211 1.00 38.59 175 GLY A CA 1
ATOM 1330 C C . GLY A 1 175 ? -23.282 0.619 37.131 1.00 38.59 175 GLY A C 1
ATOM 1331 O O . GLY A 1 175 ? -22.613 0.534 36.111 1.00 38.59 175 GLY A O 1
ATOM 1332 N N . LYS A 1 176 ? -24.189 1.586 37.310 1.00 38.91 176 LYS A N 1
ATOM 1333 C CA . LYS A 1 176 ? -24.237 2.769 36.443 1.00 38.91 176 LYS A CA 1
ATOM 1334 C C . LYS A 1 176 ? -22.936 3.543 36.651 1.00 38.91 176 LYS A C 1
ATOM 1336 O O . LYS A 1 176 ? -22.844 4.315 37.599 1.00 38.91 176 LYS A O 1
ATOM 1341 N N . VAL A 1 177 ? -21.954 3.328 35.785 1.00 43.22 177 VAL A N 1
ATOM 1342 C CA . VAL A 1 177 ? -20.791 4.206 35.687 1.00 43.22 177 VAL A CA 1
ATOM 1343 C C . VAL A 1 177 ? -21.217 5.374 34.804 1.00 43.22 177 VAL A C 1
ATOM 1345 O O . VAL A 1 177 ? -21.519 5.221 33.622 1.00 43.22 177 VAL A O 1
ATOM 1348 N N . THR A 1 178 ? -21.369 6.549 35.406 1.00 39.25 178 THR A N 1
ATOM 1349 C CA . THR A 1 178 ? -21.493 7.802 34.663 1.00 39.25 178 THR A CA 1
ATOM 1350 C C . THR A 1 178 ? -20.141 8.087 34.029 1.00 39.25 178 THR A C 1
ATOM 1352 O O . THR A 1 178 ? -19.197 8.402 34.737 1.00 39.25 178 THR A O 1
ATOM 1355 N N . HIS A 1 179 ? -20.036 7.928 32.712 1.00 44.62 179 HIS A N 1
ATOM 1356 C CA . HIS A 1 179 ? -18.778 8.102 31.994 1.00 44.62 179 HIS A CA 1
ATOM 1357 C C . HIS A 1 179 ? -18.515 9.588 31.725 1.00 44.62 179 HIS A C 1
ATOM 1359 O O . HIS A 1 179 ? -19.048 10.186 30.785 1.00 44.62 179 HIS A O 1
ATOM 1365 N N . THR A 1 180 ? -17.690 10.198 32.568 1.00 38.53 180 THR A N 1
ATOM 1366 C CA . THR A 1 180 ? -16.923 11.394 32.205 1.00 38.53 180 THR A CA 1
ATOM 1367 C C . THR A 1 180 ? -15.654 10.968 31.448 1.00 38.53 180 THR A C 1
ATOM 1369 O O . THR A 1 180 ? -15.189 9.846 31.628 1.00 38.53 180 THR A O 1
ATOM 1372 N N . ILE A 1 181 ? -15.061 11.844 30.619 1.00 46.12 181 ILE A N 1
ATOM 1373 C CA . ILE A 1 181 ? -13.803 11.579 29.867 1.00 46.12 181 ILE A CA 1
ATOM 1374 C C . ILE A 1 181 ? -12.695 11.023 30.787 1.00 46.12 181 ILE A C 1
ATOM 1376 O O . ILE A 1 181 ? -11.891 10.190 30.380 1.00 46.12 181 ILE A O 1
ATOM 1380 N N . VAL A 1 182 ? -12.702 11.446 32.054 1.00 41.53 182 VAL A N 1
ATOM 1381 C CA . VAL A 1 182 ? -11.769 10.993 33.090 1.00 41.53 182 VAL A CA 1
ATOM 1382 C C . VAL A 1 182 ? -12.094 9.575 33.585 1.00 41.53 182 VAL A C 1
ATOM 1384 O O . VAL A 1 182 ? -11.171 8.796 33.780 1.00 41.53 182 VAL A O 1
ATOM 1387 N N . ASP A 1 183 ? -13.367 9.180 33.694 1.00 43.62 183 ASP A N 1
ATOM 1388 C CA . ASP A 1 183 ? -13.765 7.820 34.104 1.00 43.62 183 ASP A CA 1
ATOM 1389 C C . ASP A 1 183 ? -13.506 6.777 33.011 1.00 43.62 183 ASP A C 1
ATOM 1391 O O . ASP A 1 183 ? -13.270 5.615 33.313 1.00 43.62 183 ASP A O 1
ATOM 1395 N N . PHE A 1 184 ? -13.492 7.162 31.734 1.00 48.47 184 PHE A N 1
ATOM 1396 C CA . PHE A 1 184 ? -13.115 6.238 30.658 1.00 48.47 184 PHE A CA 1
ATOM 1397 C C . PHE A 1 184 ? -11.620 5.873 30.702 1.00 48.47 184 PHE A C 1
ATOM 1399 O O . PHE A 1 184 ? -11.249 4.736 30.429 1.00 48.47 184 PHE A O 1
ATOM 1406 N N . LEU A 1 185 ? -10.767 6.828 31.092 1.00 47.22 185 LEU A N 1
ATOM 1407 C CA . LEU A 1 185 ? -9.321 6.626 31.232 1.00 47.22 185 LEU A CA 1
ATOM 1408 C C . LEU A 1 185 ? -8.916 6.067 32.610 1.00 47.22 185 LEU A C 1
ATOM 1410 O O . LEU A 1 185 ? -7.875 5.421 32.705 1.00 47.22 185 LEU A O 1
ATOM 1414 N N . TYR A 1 186 ? -9.716 6.287 33.663 1.00 41.94 186 TYR A N 1
ATOM 1415 C CA . TYR A 1 186 ? -9.375 5.888 35.038 1.00 41.94 186 TYR A CA 1
ATOM 1416 C C . TYR A 1 186 ? -10.278 4.819 35.679 1.00 41.94 186 TYR A C 1
ATOM 1418 O O . TYR A 1 186 ? -9.809 4.155 36.597 1.00 41.94 186 TYR A O 1
ATOM 1426 N N . ALA A 1 187 ? -11.528 4.608 35.244 1.00 43.69 187 ALA A N 1
ATOM 1427 C CA . ALA A 1 187 ? -12.467 3.715 35.946 1.00 43.69 187 ALA A CA 1
ATOM 1428 C C . ALA A 1 187 ? -12.499 2.268 35.419 1.00 43.69 187 ALA A C 1
ATOM 1430 O O . ALA A 1 187 ? -12.959 1.377 36.135 1.00 43.69 187 ALA A O 1
ATOM 1431 N N . HIS A 1 188 ? -11.974 1.989 34.219 1.00 50.97 188 HIS A N 1
ATOM 1432 C CA . HIS A 1 188 ? -11.795 0.609 33.743 1.00 50.97 188 HIS A CA 1
ATOM 1433 C C . HIS A 1 188 ? -10.487 0.017 34.281 1.00 50.97 188 HIS A C 1
ATOM 1435 O O . HIS A 1 188 ? -9.519 -0.226 33.565 1.00 50.97 188 HIS A O 1
ATOM 1441 N N . GLU A 1 189 ? -10.467 -0.258 35.587 1.00 48.00 189 GLU A N 1
ATOM 1442 C CA . GLU A 1 189 ? -9.414 -1.021 36.280 1.00 48.00 189 GLU A CA 1
ATOM 1443 C C . GLU A 1 189 ? -9.436 -2.531 35.944 1.00 48.00 189 GLU A C 1
ATOM 1445 O O . GLU A 1 189 ? -8.963 -3.366 36.712 1.00 48.00 189 GLU A O 1
ATOM 1450 N N . GLY A 1 190 ? -9.973 -2.920 34.786 1.00 59.28 190 GLY A N 1
ATOM 1451 C CA . GLY A 1 190 ? -9.874 -4.290 34.298 1.00 59.28 190 GLY A CA 1
ATOM 1452 C C . GLY A 1 190 ? -8.477 -4.555 33.739 1.00 59.28 190 GLY A C 1
ATOM 1453 O O . GLY A 1 190 ? -8.047 -3.883 32.802 1.00 59.28 190 GLY A O 1
ATOM 1454 N N . GLU A 1 191 ? -7.769 -5.564 34.260 1.00 65.75 191 GLU A N 1
ATOM 1455 C CA . GLU A 1 191 ? -6.505 -6.029 33.660 1.00 65.75 191 GLU A CA 1
ATOM 1456 C C . GLU A 1 191 ? -6.662 -6.392 32.174 1.00 65.75 191 GLU A C 1
ATOM 1458 O O . GLU A 1 191 ? -5.702 -6.277 31.417 1.00 65.75 191 GLU A O 1
ATOM 1463 N N . THR A 1 192 ? -7.854 -6.829 31.750 1.00 71.94 192 THR A N 1
ATOM 1464 C CA . THR A 1 192 ? -8.129 -7.204 30.356 1.00 71.94 192 THR A CA 1
ATOM 1465 C C . THR A 1 192 ? -8.153 -5.985 29.442 1.00 71.94 192 THR A C 1
ATOM 1467 O O . THR A 1 192 ? -7.397 -5.970 28.482 1.00 71.94 192 THR A O 1
ATOM 1470 N N . TRP A 1 193 ? -8.872 -4.919 29.811 1.00 74.94 193 TRP A N 1
ATOM 1471 C CA . TRP A 1 193 ? -8.919 -3.658 29.058 1.00 74.94 193 TRP A CA 1
ATOM 1472 C C . TRP A 1 193 ? -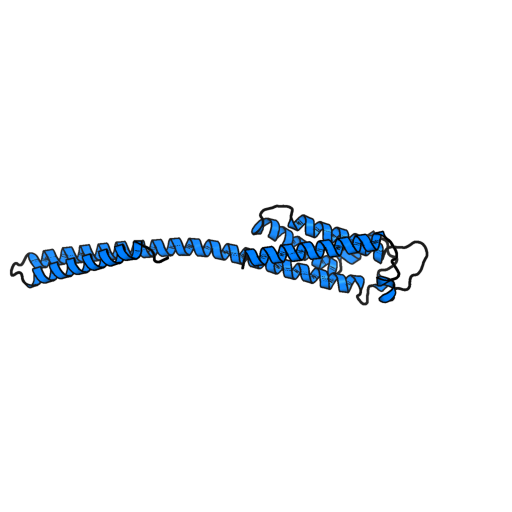7.527 -3.083 28.792 1.00 74.94 193 TRP A C 1
ATOM 1474 O O . TRP A 1 193 ? -7.182 -2.764 27.656 1.00 74.94 193 TRP A O 1
ATOM 1484 N N . LYS A 1 194 ? -6.694 -3.000 29.838 1.00 77.19 194 LYS A N 1
ATOM 1485 C CA . LYS A 1 194 ? -5.325 -2.476 29.719 1.00 77.19 194 LYS A CA 1
ATOM 1486 C C . LYS A 1 194 ? -4.462 -3.329 28.789 1.00 77.19 194 LYS A C 1
ATOM 1488 O O . LYS A 1 194 ? -3.653 -2.775 28.053 1.00 77.19 194 LYS A O 1
ATOM 1493 N N . ARG A 1 195 ? -4.639 -4.656 28.803 1.00 79.81 195 ARG A N 1
ATOM 1494 C CA . ARG A 1 195 ? -3.957 -5.568 27.870 1.00 79.81 195 ARG A CA 1
ATOM 1495 C C . ARG A 1 195 ? -4.449 -5.356 26.440 1.00 79.81 195 ARG A C 1
ATOM 1497 O O . ARG A 1 195 ? -3.623 -5.135 25.569 1.00 79.81 195 ARG A O 1
ATOM 1504 N N . THR A 1 196 ? -5.762 -5.327 26.208 1.00 81.00 196 THR A N 1
ATOM 1505 C CA . THR A 1 196 ? -6.338 -5.121 24.869 1.00 81.00 196 THR A CA 1
ATOM 1506 C C . THR A 1 196 ? -5.939 -3.764 24.279 1.00 81.00 196 THR A C 1
ATOM 1508 O O . THR A 1 196 ? -5.664 -3.663 23.085 1.00 81.00 196 THR A O 1
ATOM 1511 N N . GLN A 1 197 ? -5.874 -2.719 25.109 1.00 82.81 197 GLN A N 1
ATOM 1512 C CA . GLN A 1 197 ? -5.390 -1.399 24.706 1.00 82.81 197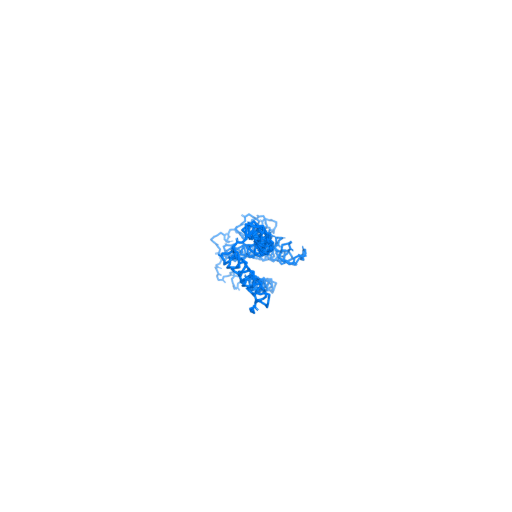 GLN A CA 1
ATOM 1513 C C . GLN A 1 197 ? -3.894 -1.420 24.363 1.00 82.81 197 GLN A C 1
ATOM 1515 O O . GLN A 1 197 ? -3.508 -0.895 23.322 1.00 82.81 197 GLN A O 1
ATOM 1520 N N . ALA A 1 198 ? -3.058 -2.050 25.194 1.00 84.06 198 ALA A N 1
ATOM 1521 C CA . ALA A 1 198 ? -1.630 -2.184 24.909 1.00 84.06 198 ALA A CA 1
ATOM 1522 C C . ALA A 1 198 ? -1.377 -2.988 23.620 1.00 84.06 198 ALA A C 1
ATOM 1524 O O . ALA A 1 198 ? -0.531 -2.608 22.813 1.00 84.06 198 ALA A O 1
ATOM 1525 N N . ASP A 1 199 ? -2.147 -4.055 23.388 1.00 85.00 199 ASP A N 1
ATOM 1526 C CA . ASP A 1 199 ? -2.084 -4.849 22.159 1.00 85.00 199 ASP A CA 1
ATOM 1527 C C . ASP A 1 199 ? -2.499 -4.016 20.936 1.00 85.00 199 ASP A C 1
ATOM 1529 O O . ASP A 1 199 ? -1.867 -4.106 19.884 1.00 85.00 199 ASP A O 1
ATOM 1533 N N . TRP A 1 200 ? -3.520 -3.161 21.065 1.00 87.50 200 TRP A N 1
ATOM 1534 C CA . TRP A 1 200 ? -3.920 -2.217 20.017 1.00 87.50 200 TRP A CA 1
ATOM 1535 C C . TRP A 1 200 ? -2.810 -1.217 19.683 1.00 87.50 200 TRP A C 1
ATOM 1537 O O . TRP A 1 200 ? -2.442 -1.082 18.517 1.00 87.50 200 TRP A O 1
ATOM 1547 N N . GLU A 1 201 ? -2.242 -0.552 20.689 1.00 88.69 201 GLU A N 1
ATOM 1548 C CA . GLU A 1 201 ? -1.150 0.413 20.509 1.00 88.69 201 GLU A CA 1
ATOM 1549 C C . GLU A 1 201 ? 0.098 -0.257 19.906 1.00 88.69 201 GLU A C 1
ATOM 1551 O O . GLU A 1 201 ? 0.728 0.284 18.992 1.00 88.69 201 GLU A O 1
ATOM 1556 N N . SER A 1 202 ? 0.413 -1.483 20.336 1.00 89.75 202 SER A N 1
ATOM 1557 C CA . SER A 1 202 ? 1.504 -2.273 19.763 1.00 89.75 202 SER A CA 1
ATOM 1558 C C . SER A 1 202 ? 1.249 -2.653 18.302 1.00 89.75 202 SER A C 1
ATOM 1560 O O . SER A 1 202 ? 2.190 -2.659 17.512 1.00 89.75 202 SER A O 1
ATOM 1562 N N . GLN A 1 203 ? 0.012 -2.981 17.919 1.00 89.75 203 GLN A N 1
ATOM 1563 C CA . GLN A 1 203 ? -0.310 -3.280 16.520 1.00 89.75 203 GLN A CA 1
ATOM 1564 C C . GLN A 1 203 ? -0.270 -2.029 15.643 1.00 89.75 203 GLN A C 1
ATOM 1566 O O . GLN A 1 203 ? 0.234 -2.094 14.526 1.00 89.75 203 GLN A O 1
ATOM 1571 N N . MET A 1 204 ? -0.758 -0.892 16.142 1.00 89.19 204 MET A N 1
ATOM 1572 C CA . MET A 1 204 ? -0.702 0.381 15.418 1.00 89.19 204 MET A CA 1
ATOM 1573 C C . MET A 1 204 ? 0.746 0.797 15.134 1.00 89.19 204 MET A C 1
ATOM 1575 O O . MET A 1 204 ? 1.084 1.078 13.989 1.00 89.19 204 MET A O 1
ATOM 1579 N N . THR A 1 205 ? 1.618 0.745 16.144 1.00 91.06 205 THR A N 1
ATOM 1580 C CA . THR A 1 205 ? 3.043 1.092 15.990 1.00 91.06 205 THR A CA 1
ATOM 1581 C C . THR A 1 205 ? 3.781 0.149 15.038 1.00 91.06 205 THR A C 1
ATOM 1583 O O . THR A 1 205 ? 4.538 0.610 14.188 1.00 91.06 205 THR A O 1
ATOM 1586 N N . LEU A 1 206 ? 3.514 -1.160 15.112 1.00 91.31 206 LEU A N 1
ATOM 1587 C CA . LEU A 1 206 ? 4.074 -2.142 14.178 1.00 91.31 206 LEU A CA 1
ATOM 1588 C C . LEU A 1 206 ? 3.673 -1.846 12.724 1.00 91.31 206 LEU A C 1
ATOM 1590 O O . LEU A 1 206 ? 4.512 -1.887 11.825 1.00 91.31 206 LEU A O 1
ATOM 1594 N N . ILE A 1 207 ? 2.389 -1.565 12.488 1.00 90.62 207 ILE A N 1
ATOM 1595 C CA . ILE A 1 207 ? 1.858 -1.262 11.154 1.00 90.62 207 ILE A CA 1
ATOM 1596 C C . ILE A 1 207 ? 2.468 0.031 10.613 1.00 90.62 207 ILE A C 1
ATOM 1598 O O . ILE A 1 207 ? 2.849 0.076 9.445 1.00 90.62 207 ILE A O 1
ATOM 1602 N N . GLU A 1 208 ? 2.592 1.057 11.453 1.00 91.38 208 GLU A N 1
ATOM 1603 C CA . GLU A 1 208 ? 3.200 2.336 11.086 1.00 91.38 208 GLU A CA 1
ATOM 1604 C C . GLU A 1 208 ? 4.676 2.171 10.693 1.00 91.38 208 GLU A C 1
ATOM 1606 O O . GLU A 1 208 ? 5.080 2.633 9.626 1.00 91.38 208 GLU A O 1
ATOM 1611 N N . GLU A 1 209 ? 5.466 1.445 11.491 1.00 92.38 209 GLU A N 1
ATOM 1612 C CA . GLU A 1 209 ? 6.877 1.166 11.192 1.00 92.38 209 GLU A CA 1
ATOM 1613 C C . GLU A 1 209 ? 7.031 0.393 9.874 1.00 92.38 209 GLU A C 1
ATOM 1615 O O . GLU A 1 209 ? 7.851 0.738 9.018 1.00 92.38 209 GLU A O 1
ATOM 1620 N N . GLN A 1 210 ? 6.201 -0.631 9.664 1.00 90.94 210 GLN A N 1
ATOM 1621 C CA . GLN A 1 210 ? 6.232 -1.416 8.435 1.00 90.94 210 GLN A CA 1
ATOM 1622 C C . GLN A 1 210 ? 5.814 -0.595 7.210 1.00 90.94 210 GLN A C 1
ATOM 1624 O O . GLN A 1 210 ? 6.457 -0.705 6.164 1.00 90.94 210 GLN A O 1
ATOM 1629 N N . LEU A 1 211 ? 4.776 0.242 7.315 1.00 89.00 211 LEU A N 1
ATOM 1630 C CA . LEU A 1 211 ? 4.347 1.118 6.223 1.00 89.00 211 LEU A CA 1
ATOM 1631 C C . LEU A 1 211 ? 5.423 2.155 5.885 1.00 89.00 211 LEU A C 1
ATOM 1633 O O . LEU A 1 211 ? 5.705 2.364 4.706 1.00 89.00 211 LEU A O 1
ATOM 1637 N N . MET A 1 212 ? 6.081 2.726 6.896 1.00 89.56 212 MET A N 1
ATOM 1638 C CA . MET A 1 212 ? 7.198 3.657 6.716 1.00 89.56 212 MET A CA 1
ATOM 1639 C C . MET A 1 212 ? 8.381 2.984 6.011 1.00 89.56 212 MET A C 1
ATOM 1641 O O . MET A 1 212 ? 8.905 3.515 5.034 1.00 89.56 212 MET A O 1
ATOM 1645 N N . SER A 1 213 ? 8.744 1.765 6.425 1.00 89.44 213 SER A N 1
ATOM 1646 C CA . SER A 1 213 ? 9.811 0.996 5.769 1.00 89.44 213 SER A CA 1
ATOM 1647 C C . SER A 1 213 ? 9.488 0.659 4.304 1.00 89.44 213 SER A C 1
ATOM 1649 O O . SER A 1 213 ? 10.377 0.640 3.449 1.00 89.44 213 SER A O 1
ATOM 1651 N N . LEU A 1 214 ? 8.210 0.415 3.986 1.00 86.88 214 LEU A N 1
ATOM 1652 C CA . LEU A 1 214 ? 7.761 0.201 2.612 1.00 86.88 214 LEU A CA 1
ATOM 1653 C C . LEU A 1 214 ? 7.817 1.488 1.791 1.00 86.88 214 LEU A C 1
ATOM 1655 O O . LEU A 1 214 ? 8.191 1.438 0.621 1.00 86.88 214 LEU A O 1
ATOM 1659 N N . GLU A 1 215 ? 7.454 2.625 2.374 1.00 87.25 215 GLU A N 1
ATOM 1660 C CA . GLU A 1 215 ? 7.533 3.922 1.705 1.00 87.25 215 GLU A CA 1
ATOM 1661 C C . GLU A 1 215 ? 8.987 4.281 1.360 1.00 87.25 215 GLU A C 1
ATOM 1663 O O . GLU A 1 215 ? 9.263 4.647 0.216 1.00 87.25 215 GLU A O 1
ATOM 1668 N N . GLU A 1 216 ? 9.933 4.061 2.279 1.00 86.50 216 GLU A N 1
ATOM 1669 C CA . GLU A 1 216 ? 11.372 4.253 2.031 1.00 86.50 216 GLU A CA 1
ATOM 1670 C C . GLU A 1 216 ? 11.920 3.341 0.926 1.00 86.50 216 GLU A C 1
ATOM 1672 O O . GLU A 1 216 ? 12.794 3.742 0.162 1.00 86.50 216 GLU A O 1
ATOM 1677 N N . LEU A 1 217 ? 11.411 2.113 0.804 1.00 84.88 217 LEU A N 1
ATOM 1678 C CA . LEU A 1 217 ? 11.871 1.171 -0.220 1.00 84.88 217 LEU A CA 1
ATOM 1679 C C . LEU A 1 217 ? 11.425 1.569 -1.638 1.00 84.88 217 LEU A C 1
ATOM 1681 O O . LEU A 1 217 ? 12.071 1.189 -2.622 1.00 84.88 217 LEU A O 1
ATOM 1685 N N . TYR A 1 218 ? 10.306 2.288 -1.754 1.00 76.88 218 TYR A N 1
ATOM 1686 C CA . TYR A 1 218 ? 9.688 2.661 -3.030 1.00 76.88 218 TYR A CA 1
ATOM 1687 C C . TYR A 1 218 ? 9.892 4.133 -3.433 1.00 76.88 218 TYR A C 1
ATOM 1689 O O . TYR A 1 218 ? 9.528 4.474 -4.565 1.00 76.88 218 TYR A O 1
ATOM 1697 N N . THR A 1 219 ? 10.483 4.955 -2.560 1.00 72.94 219 THR A N 1
ATOM 1698 C CA . THR A 1 219 ? 10.857 6.364 -2.800 1.00 72.94 219 THR A CA 1
ATOM 1699 C C . THR A 1 219 ? 12.295 6.479 -3.306 1.00 72.94 219 THR A C 1
ATOM 1701 O O . THR A 1 219 ? 12.521 7.268 -4.252 1.00 72.94 219 THR A O 1
#

Foldseek 3Di:
DPPPVVVVVVVVVVVLVVVLVVLVVVLVPDPDPVSVVVSVVSVVVSVVVVVVVVVVVVVVVVVVVVVVVVVVVLLVVLLVLLVQLVVLLVLLVVQLCCCCPNPCNQVLAQDALVVLLVVCCVGSNVVSLVSNLVSLCVCCVRPVVPRPDSNVLSVLLSVLSSVLSCLQRNRDPDDPDPDDVVCSVPVSPDPVNVVSVVSNVVSSVVVVVVSVVSNVVSD

Sequence (219 aa):
MKDPYAFGFYSACFALVVVVAAVFYSAAVSTSPGSAANAYYIVEAASSLSEALAVIGIAGVVFKAYGSWKRETRQQKALSIIWDANVAFREIEIGFNEWFFGPTANQKSGHDVGKINTLLAASALGSALRAFKKQCILLDKVVIKDHWHWLNHAAQLDMLARALSAEAFGAVGKGKVTHTIVDFLYAHEGETWKRTQADWESQMTLIEEQLMSLEELYT

pLDDT: mean 77.3, std 13.47, range [36.66, 93.75]

Radius of gyration: 35.57 Å; chains: 1; bounding box: 66×30×105 Å